Protein AF-A0A0C4K3R5-F1 (afdb_monomer_lite)

Organism: Lethenteron camtschaticum (NCBI:txid980415)

Secondary structure (DSSP, 8-state):
--------HHHHHHHHHHHTT------EEEEEEEEEEE-TT-B----TTSPP-BSEE-TTS-EE-EEEEEEEEEE--SS--SSS--TTEEEE----EESSEE---BTTB-SSEEEEE-S---SEEEEEEEEEE-S-SS------GGGEEEEEEEEEE--SEEEEEEEEEE-SS-EEEEEEEEEEPTT--TTTT--

InterPro domains:
  IPR011651 Notch ligand, N-terminal domain [PF07657] (27-182)

Structure (mmCIF, N/CA/C/O backbone):
data_AF-A0A0C4K3R5-F1
#
_entry.id   AF-A0A0C4K3R5-F1
#
loop_
_atom_site.group_PDB
_atom_site.id
_atom_site.type_symbol
_atom_site.label_atom_id
_atom_site.label_alt_id
_atom_site.label_comp_id
_atom_site.label_asym_id
_atom_site.label_entity_id
_atom_site.label_seq_id
_atom_site.pdbx_PDB_ins_code
_atom_site.Cartn_x
_atom_site.Cartn_y
_atom_site.Cartn_z
_atom_site.occupancy
_atom_site.B_iso_or_equiv
_atom_site.auth_seq_id
_atom_site.auth_comp_id
_atom_site.auth_asym_id
_atom_site.auth_atom_id
_atom_site.pdbx_PDB_model_num
ATOM 1 N N . THR A 1 1 ? -44.191 26.393 46.791 1.00 34.41 1 THR A N 1
ATOM 2 C CA . THR A 1 1 ? -43.655 25.018 46.735 1.00 34.41 1 THR A CA 1
ATOM 3 C C . THR A 1 1 ? -42.527 24.997 45.725 1.00 34.41 1 THR A C 1
ATOM 5 O O . THR A 1 1 ? -42.773 25.067 44.534 1.00 34.41 1 THR A O 1
ATOM 8 N N . GLY A 1 2 ? -41.279 25.029 46.183 1.00 40.53 2 GLY A N 1
ATOM 9 C CA . GLY A 1 2 ? -40.116 25.082 45.296 1.00 40.53 2 GLY A CA 1
ATOM 10 C C . GLY A 1 2 ? -38.862 24.818 46.107 1.00 40.53 2 GLY A C 1
ATOM 11 O O . GLY A 1 2 ? -38.199 25.752 46.539 1.00 40.53 2 GLY A O 1
ATOM 12 N N . SER A 1 3 ? -38.608 23.544 46.411 1.00 36.94 3 SER A N 1
ATOM 13 C CA . SER A 1 3 ? -37.358 23.133 47.044 1.00 36.94 3 SER A CA 1
ATOM 14 C C . SER A 1 3 ? -36.282 23.131 45.963 1.00 36.94 3 SER A C 1
ATOM 16 O O . SER A 1 3 ? -36.294 22.289 45.067 1.00 36.94 3 SER A O 1
ATOM 18 N N . CYS A 1 4 ? -35.403 24.130 46.010 1.00 44.81 4 CYS A N 1
ATOM 19 C CA . CYS A 1 4 ? -34.174 24.142 45.234 1.00 44.81 4 CYS A CA 1
ATOM 20 C C . CYS A 1 4 ? -33.253 23.106 45.889 1.00 44.81 4 CYS A C 1
ATOM 22 O O . CYS A 1 4 ? -32.708 23.353 46.965 1.00 44.81 4 CYS A O 1
ATOM 24 N N . ALA A 1 5 ? -33.185 21.904 45.319 1.00 53.88 5 ALA A N 1
ATOM 25 C CA . ALA A 1 5 ? -32.318 20.850 45.822 1.00 53.88 5 ALA A CA 1
ATOM 26 C C . ALA A 1 5 ? -30.859 21.320 45.715 1.00 53.88 5 ALA A C 1
ATOM 28 O O . ALA A 1 5 ? -30.321 21.460 44.617 1.00 53.88 5 ALA A O 1
ATOM 29 N N . SER A 1 6 ? -30.227 21.594 46.857 1.00 59.47 6 SER A N 1
ATOM 30 C CA . SER A 1 6 ? -28.809 21.938 46.929 1.00 59.47 6 SER A CA 1
ATOM 31 C C . SER A 1 6 ? -27.977 20.735 46.495 1.00 59.47 6 SER A C 1
ATOM 33 O O . SER A 1 6 ? -27.860 19.749 47.224 1.00 59.47 6 SER A O 1
ATOM 35 N N . ILE A 1 7 ? -27.405 20.803 45.296 1.00 59.88 7 ILE A N 1
ATOM 36 C CA . ILE A 1 7 ? -26.470 19.794 44.800 1.00 59.88 7 ILE A CA 1
ATOM 37 C C . ILE A 1 7 ? -25.167 19.960 45.589 1.00 59.88 7 ILE A C 1
ATOM 39 O O . ILE A 1 7 ? -24.513 20.999 45.522 1.00 59.88 7 ILE A O 1
ATOM 43 N N . SER A 1 8 ? -24.814 18.949 46.382 1.00 75.56 8 SER A N 1
ATOM 44 C CA . SER A 1 8 ? -23.604 18.955 47.207 1.00 75.56 8 SER A CA 1
ATOM 45 C C . SER A 1 8 ? -22.340 19.014 46.341 1.00 75.56 8 SER A C 1
ATOM 47 O O . SER A 1 8 ? -22.286 18.421 45.262 1.00 75.56 8 SER A O 1
ATOM 49 N N . ALA A 1 9 ? -21.284 19.663 46.840 1.00 71.94 9 ALA A N 1
ATOM 50 C CA . ALA A 1 9 ? -19.960 19.659 46.212 1.00 71.94 9 ALA A CA 1
ATOM 51 C C . ALA A 1 9 ? -19.416 18.230 46.002 1.00 71.94 9 ALA A C 1
ATOM 53 O O . ALA A 1 9 ? -18.732 17.971 45.016 1.00 71.94 9 ALA A O 1
ATOM 54 N N . LEU A 1 10 ? -19.789 17.283 46.876 1.00 71.12 10 LEU A N 1
ATOM 55 C CA . LEU A 1 10 ? -19.505 15.853 46.704 1.00 71.12 10 LEU A CA 1
ATOM 56 C C . LEU A 1 10 ? -20.222 15.263 45.487 1.00 71.12 10 LEU A C 1
ATOM 58 O O . LEU A 1 10 ? -19.632 14.461 44.775 1.00 71.12 10 LEU A O 1
ATOM 62 N N . SER A 1 11 ? -21.466 15.670 45.223 1.00 73.31 11 SER A N 1
ATOM 63 C CA . SER A 1 11 ? -22.240 15.220 44.060 1.00 73.31 11 SER A CA 1
ATOM 64 C C . SER A 1 11 ? -21.656 15.765 42.754 1.00 73.31 11 SER A C 1
ATOM 66 O O . SER A 1 11 ? -21.542 15.020 41.786 1.00 73.31 11 SER A O 1
ATOM 68 N N . LEU A 1 12 ? -21.220 17.030 42.744 1.00 72.94 12 LEU A N 1
ATOM 69 C CA . LEU A 1 12 ? -20.491 17.642 41.624 1.00 72.94 12 LEU A CA 1
ATOM 70 C C . LEU A 1 12 ? -19.132 16.969 41.382 1.00 72.94 12 LEU A C 1
ATOM 72 O O . LEU A 1 12 ? -18.791 16.684 40.237 1.00 72.94 12 LEU A O 1
ATOM 76 N N . ALA A 1 13 ? -18.386 16.656 42.445 1.00 74.38 13 ALA A N 1
ATOM 77 C CA . ALA A 1 13 ? -17.124 15.929 42.346 1.00 74.38 13 ALA A CA 1
ATOM 78 C C . ALA A 1 13 ? -17.329 14.501 41.818 1.00 74.38 13 ALA A C 1
ATOM 80 O O . ALA A 1 13 ? -16.597 14.074 40.932 1.00 74.38 13 ALA A O 1
ATOM 81 N N . LEU A 1 14 ? -18.350 13.779 42.297 1.00 70.81 14 LEU A N 1
ATOM 82 C CA . LEU A 1 14 ? -18.671 12.428 41.826 1.00 70.81 14 LEU A CA 1
ATOM 83 C C . LEU A 1 14 ? -19.095 12.422 40.349 1.00 70.81 14 LEU A C 1
ATOM 85 O O . LEU A 1 14 ? -18.672 11.549 39.600 1.00 70.81 14 LEU A O 1
ATOM 89 N N . LEU A 1 15 ? -19.886 13.413 39.922 1.00 67.38 15 LEU A N 1
ATOM 90 C CA . LEU A 1 15 ? -20.269 13.606 38.520 1.00 67.38 15 LEU A CA 1
ATOM 91 C C . LEU A 1 15 ? -19.055 13.925 37.638 1.00 67.38 15 LEU A C 1
ATOM 93 O O . LEU A 1 15 ? -18.929 13.346 36.564 1.00 67.38 15 LEU A O 1
ATOM 97 N N . ALA A 1 16 ? -18.134 14.776 38.100 1.00 66.62 16 ALA A N 1
ATOM 98 C CA . ALA A 1 16 ? -16.884 15.063 37.393 1.00 66.62 16 ALA A CA 1
ATOM 99 C C . ALA A 1 16 ? -15.966 13.827 37.309 1.00 66.62 16 ALA A C 1
ATOM 101 O O . ALA A 1 16 ? -15.393 13.554 36.259 1.00 66.62 16 ALA A O 1
ATOM 102 N N . LEU A 1 17 ? -15.876 13.032 38.382 1.00 62.25 17 LEU A N 1
ATOM 103 C CA . LEU A 1 17 ? -15.148 11.758 38.415 1.00 62.25 17 LEU A CA 1
ATOM 104 C C . LEU A 1 17 ? -15.784 10.681 37.524 1.00 62.25 17 LEU A C 1
ATOM 106 O O . LEU A 1 17 ? -15.052 9.874 36.960 1.00 62.25 17 LEU A O 1
ATOM 110 N N . CYS A 1 18 ? -17.110 10.651 37.373 1.00 60.81 18 CYS A N 1
ATOM 111 C CA . CYS A 1 18 ? -17.786 9.777 36.409 1.00 60.81 18 CYS A CA 1
ATOM 112 C C . CYS A 1 18 ? -17.601 10.262 34.965 1.00 60.81 18 CYS A C 1
ATOM 114 O O . CYS A 1 18 ? -17.351 9.442 34.092 1.00 60.81 18 CYS A O 1
ATOM 116 N N . ALA A 1 19 ? -17.627 11.574 34.715 1.00 60.34 19 ALA A N 1
ATOM 117 C CA . ALA A 1 19 ? -17.347 12.142 33.393 1.00 60.34 19 ALA A CA 1
ATOM 118 C C . ALA A 1 19 ? -15.898 11.890 32.925 1.00 60.34 19 ALA A C 1
ATOM 120 O O . ALA A 1 19 ? -15.627 11.879 31.730 1.00 60.34 19 ALA A O 1
ATOM 121 N N . LEU A 1 20 ? -14.972 11.645 33.859 1.00 58.81 20 LEU A N 1
ATOM 122 C CA . LEU A 1 20 ? -13.594 11.229 33.577 1.00 58.81 20 LEU A CA 1
ATOM 123 C C . LEU A 1 20 ? -13.445 9.718 33.299 1.00 58.81 20 LEU A C 1
ATOM 125 O O . LEU A 1 20 ? -12.361 9.295 32.902 1.00 58.81 20 LEU A O 1
ATOM 129 N N . LYS A 1 21 ? -14.483 8.896 33.526 1.00 56.28 21 LYS A N 1
ATOM 130 C CA . LYS A 1 21 ? -14.413 7.423 33.421 1.00 56.28 21 LYS A CA 1
ATOM 131 C C . LYS A 1 21 ? -14.819 6.850 32.064 1.00 56.28 21 LYS A C 1
ATOM 133 O O . LYS A 1 21 ? -14.494 5.697 31.807 1.00 56.28 21 LYS A O 1
ATOM 138 N N . ASP A 1 22 ? -15.434 7.630 31.181 1.00 52.19 22 ASP A N 1
ATOM 139 C CA . ASP A 1 22 ? -15.816 7.166 29.839 1.00 52.19 22 ASP A CA 1
ATOM 140 C C . ASP A 1 22 ? -14.688 7.362 28.813 1.00 52.19 22 ASP A C 1
ATOM 142 O O . ASP A 1 22 ? -14.888 7.898 27.723 1.00 52.19 22 ASP A O 1
ATOM 146 N N . GLN A 1 23 ? -13.473 6.911 29.138 1.00 57.34 23 GLN A N 1
ATOM 147 C CA . GLN A 1 23 ? -12.524 6.580 28.079 1.00 57.34 23 GLN A CA 1
ATOM 148 C C . GLN A 1 23 ? -12.820 5.153 27.636 1.00 57.34 23 GLN A C 1
ATOM 150 O O . GLN A 1 23 ? -12.344 4.192 28.236 1.00 57.34 23 GLN A O 1
ATOM 155 N N . VAL A 1 24 ? -13.638 5.017 26.588 1.00 62.97 24 VAL A N 1
ATOM 156 C CA . VAL A 1 24 ? -13.718 3.763 25.833 1.00 62.97 24 VAL A CA 1
ATOM 157 C C . VAL A 1 24 ? -12.336 3.542 25.236 1.00 62.97 24 VAL A C 1
ATOM 159 O O . VAL A 1 24 ? -11.973 4.153 24.231 1.00 62.97 24 VAL A O 1
ATOM 162 N N . SER A 1 25 ? -11.543 2.723 25.918 1.00 85.75 25 SER A N 1
ATOM 163 C CA . SER A 1 25 ? -10.235 2.336 25.429 1.00 85.75 25 SER A CA 1
ATOM 164 C C . SER A 1 25 ? -10.430 1.372 24.266 1.00 85.75 25 SER A C 1
ATOM 166 O O . SER A 1 25 ? -11.294 0.493 24.308 1.00 85.75 25 SER A O 1
ATOM 168 N N . ALA A 1 26 ? -9.646 1.550 23.216 1.00 91.94 26 ALA A N 1
ATOM 169 C CA . ALA A 1 26 ? -9.639 0.664 22.071 1.00 91.94 26 ALA A CA 1
ATOM 170 C C . ALA A 1 26 ? -8.221 0.585 21.527 1.00 91.94 26 ALA A C 1
ATOM 172 O O . ALA A 1 26 ? -7.549 1.613 21.415 1.00 91.94 26 ALA A O 1
ATOM 173 N N . SER A 1 27 ? -7.770 -0.624 21.215 1.00 96.88 27 SER A N 1
ATOM 174 C CA . SER A 1 27 ? -6.403 -0.846 20.761 1.00 96.88 27 SER A CA 1
ATOM 175 C C . SER A 1 27 ? -6.304 -2.090 19.899 1.00 96.88 27 SER A C 1
ATOM 177 O O . SER A 1 27 ? -6.948 -3.111 20.158 1.00 96.88 27 SER A O 1
ATOM 179 N N . GLY A 1 28 ? -5.484 -2.002 18.864 1.00 97.88 28 GLY A N 1
ATOM 180 C CA . GLY A 1 28 ? -5.213 -3.118 17.982 1.00 97.88 28 GLY A CA 1
ATOM 181 C C . GLY A 1 28 ? -4.143 -2.799 16.957 1.00 97.88 28 GLY A C 1
ATOM 182 O O . GLY A 1 28 ? -3.461 -1.773 16.999 1.00 97.88 28 GLY A O 1
ATOM 183 N N . VAL A 1 29 ? -4.010 -3.703 15.999 1.00 98.50 29 VAL A N 1
ATOM 184 C CA . VAL A 1 29 ? -3.004 -3.644 14.950 1.00 98.50 29 VAL A CA 1
ATOM 185 C C . VAL A 1 29 ? -3.621 -4.000 13.607 1.00 98.50 29 VAL A C 1
ATOM 187 O O . VAL A 1 29 ? -4.326 -4.999 13.459 1.00 98.50 29 VAL A O 1
ATOM 190 N N . PHE A 1 30 ? -3.337 -3.176 12.603 1.00 98.62 30 PHE A N 1
ATOM 191 C CA . PHE A 1 30 ? -3.534 -3.546 11.211 1.00 98.62 30 PHE A CA 1
ATOM 192 C C . PHE A 1 30 ? -2.283 -4.283 10.730 1.00 98.62 30 PHE A C 1
ATOM 194 O O . PHE A 1 30 ? -1.177 -3.740 10.789 1.00 98.62 30 PHE A O 1
ATOM 201 N N . GLU A 1 31 ? -2.450 -5.517 10.264 1.00 98.69 31 GLU A N 1
ATOM 202 C CA . GLU A 1 31 ? -1.366 -6.317 9.702 1.00 98.69 31 GLU A CA 1
ATOM 203 C C . GLU A 1 31 ? -1.509 -6.400 8.183 1.00 98.69 31 GLU A C 1
ATOM 205 O O . GLU A 1 31 ? -2.571 -6.751 7.672 1.00 98.69 31 GLU A O 1
ATOM 210 N N . LEU A 1 32 ? -0.427 -6.101 7.464 1.00 98.69 32 LEU A N 1
ATOM 211 C CA . LEU A 1 32 ? -0.315 -6.248 6.016 1.00 98.69 32 LEU A CA 1
ATOM 212 C C . LEU A 1 32 ? 0.806 -7.231 5.697 1.00 98.69 32 LEU A C 1
ATOM 214 O O . LEU A 1 32 ? 1.972 -6.964 5.976 1.00 98.69 32 LEU A O 1
ATOM 218 N N . GLN A 1 33 ? 0.460 -8.340 5.062 1.00 98.56 33 GLN A N 1
ATOM 219 C CA . GLN A 1 33 ? 1.409 -9.309 4.551 1.00 98.56 33 GLN A CA 1
ATOM 220 C C . GLN A 1 33 ? 1.597 -9.109 3.048 1.00 98.56 33 GLN A C 1
ATOM 222 O O . GLN A 1 33 ? 0.652 -9.218 2.265 1.00 98.56 33 GLN A O 1
ATOM 227 N N . LEU A 1 34 ? 2.827 -8.825 2.631 1.00 98.56 34 LEU A N 1
ATOM 228 C CA . LEU A 1 34 ? 3.193 -8.819 1.215 1.00 98.56 34 LEU A CA 1
ATOM 229 C C . LEU A 1 34 ? 3.600 -10.246 0.825 1.00 98.56 34 LEU A C 1
ATOM 231 O O . LEU A 1 34 ? 4.363 -10.873 1.554 1.00 98.56 34 LEU A O 1
ATOM 235 N N . HIS A 1 35 ? 3.104 -10.780 -0.291 1.00 98.31 35 HIS A N 1
ATOM 236 C CA . HIS A 1 35 ? 3.413 -12.157 -0.702 1.00 98.31 35 HIS A CA 1
ATOM 237 C C . HIS A 1 35 ? 4.373 -12.210 -1.886 1.00 98.31 35 HIS A C 1
ATOM 239 O O . HIS A 1 35 ? 5.417 -12.859 -1.829 1.00 98.31 35 HIS A O 1
ATOM 245 N N . GLU A 1 36 ? 4.013 -11.550 -2.980 1.00 98.44 36 GLU A N 1
ATOM 246 C CA . GLU A 1 36 ? 4.741 -11.647 -4.240 1.00 98.44 36 GLU A CA 1
ATOM 247 C C . GLU A 1 36 ? 4.554 -10.363 -5.032 1.00 98.44 36 GLU A C 1
ATOM 249 O O . GLU A 1 36 ? 3.441 -9.841 -5.122 1.00 98.44 36 GLU A O 1
ATOM 254 N N . PHE A 1 37 ? 5.644 -9.879 -5.614 1.00 98.56 37 PHE A N 1
ATOM 255 C CA . PHE A 1 37 ? 5.633 -8.777 -6.558 1.00 98.56 37 PHE A CA 1
ATOM 256 C C . PHE A 1 37 ? 6.246 -9.240 -7.870 1.00 98.56 37 PHE A C 1
ATOM 258 O O . PHE A 1 37 ? 7.305 -9.865 -7.882 1.00 98.56 37 PHE A O 1
ATOM 265 N N . SER A 1 38 ? 5.585 -8.934 -8.980 1.00 98.25 38 SER A N 1
ATOM 266 C CA . SER A 1 38 ? 6.075 -9.237 -10.316 1.00 98.25 38 SER A CA 1
ATOM 267 C C . SER A 1 38 ? 6.232 -7.960 -11.126 1.00 98.25 38 SER A C 1
ATOM 269 O O . SER A 1 38 ? 5.285 -7.195 -11.280 1.00 98.25 38 SER A O 1
ATOM 271 N N . ASN A 1 39 ? 7.430 -7.761 -11.669 1.00 96.69 39 ASN A N 1
ATOM 272 C CA . ASN A 1 39 ? 7.764 -6.771 -12.688 1.00 96.69 39 ASN A CA 1
ATOM 273 C C . ASN A 1 39 ? 8.747 -7.421 -13.671 1.00 96.69 39 ASN A C 1
ATOM 275 O O . ASN A 1 39 ? 9.953 -7.186 -13.624 1.00 96.69 39 ASN A O 1
ATOM 279 N N . ALA A 1 40 ? 8.243 -8.315 -14.524 1.00 92.81 40 ALA A N 1
ATOM 280 C CA . ALA A 1 40 ? 9.084 -9.100 -15.433 1.00 92.81 40 ALA A CA 1
ATOM 281 C C . ALA A 1 40 ? 9.866 -8.233 -16.440 1.00 92.81 40 ALA A C 1
ATOM 283 O O . ALA A 1 40 ? 10.906 -8.658 -16.934 1.00 92.81 40 ALA A O 1
ATOM 284 N N . GLY A 1 41 ? 9.363 -7.032 -16.746 1.00 91.31 41 GLY A N 1
ATOM 285 C CA . GLY A 1 41 ? 10.002 -6.095 -17.669 1.00 91.31 41 GLY A CA 1
ATOM 286 C C . GLY A 1 41 ? 11.087 -5.217 -17.045 1.00 91.31 41 GLY A C 1
ATOM 287 O O . GLY A 1 41 ? 11.848 -4.610 -17.790 1.00 91.31 41 GLY A O 1
ATOM 288 N N . GLY A 1 42 ? 11.169 -5.134 -15.711 1.00 93.62 42 GLY A N 1
ATOM 289 C CA . GLY A 1 42 ? 12.067 -4.189 -15.042 1.00 93.62 42 GLY A CA 1
ATOM 290 C C . GLY A 1 42 ? 11.748 -2.737 -15.413 1.00 93.62 42 GLY A C 1
ATOM 291 O O . GLY A 1 42 ? 12.646 -1.955 -15.735 1.00 93.62 42 GLY A O 1
ATOM 292 N N . GLU A 1 43 ? 10.459 -2.393 -15.427 1.00 92.56 43 GLU A N 1
ATOM 293 C CA . GLU A 1 43 ? 9.970 -1.118 -15.954 1.00 92.56 43 GLU A CA 1
ATOM 294 C C . GLU A 1 43 ? 9.290 -0.232 -14.918 1.00 92.56 43 GLU A C 1
ATOM 296 O O . GLU A 1 43 ? 8.637 -0.721 -13.995 1.00 92.56 43 GLU A O 1
ATOM 301 N N . GLU A 1 44 ? 9.412 1.074 -15.148 1.00 92.44 44 GLU A N 1
ATOM 302 C CA . GLU A 1 44 ? 8.713 2.143 -14.435 1.00 92.44 44 GLU A CA 1
ATOM 303 C C . GLU A 1 44 ? 7.214 2.164 -14.776 1.00 92.44 44 GLU A C 1
ATOM 305 O O . GLU A 1 44 ? 6.783 1.734 -15.858 1.00 92.44 44 GLU A O 1
ATOM 310 N N . GLU A 1 45 ? 6.406 2.724 -13.874 1.00 91.81 45 GLU A N 1
ATOM 311 C CA . GLU A 1 45 ? 4.975 2.907 -14.082 1.00 91.81 45 GLU A CA 1
ATOM 312 C C . GLU A 1 45 ? 4.723 3.762 -15.328 1.00 91.81 45 GLU A C 1
ATOM 314 O O . GLU A 1 45 ? 5.274 4.849 -15.507 1.00 91.81 45 GLU A O 1
ATOM 319 N N . ALA A 1 46 ? 3.850 3.277 -16.212 1.00 87.75 46 ALA A N 1
ATOM 320 C CA . ALA A 1 46 ? 3.409 4.065 -17.348 1.00 87.75 46 ALA A CA 1
ATOM 321 C C . ALA A 1 46 ? 1.984 3.691 -17.787 1.00 87.75 46 ALA A C 1
ATOM 323 O O . ALA A 1 46 ? 1.567 2.531 -17.638 1.00 87.75 46 ALA A O 1
ATOM 324 N N . PRO A 1 47 ? 1.247 4.637 -18.401 1.00 86.69 47 PRO A N 1
ATOM 325 C CA . PRO A 1 47 ? -0.043 4.357 -19.016 1.00 86.69 47 PRO A CA 1
ATOM 326 C C . PRO A 1 47 ? 0.048 3.244 -20.064 1.00 86.69 47 PRO A C 1
ATOM 328 O O . PRO A 1 47 ? 1.070 3.068 -20.733 1.00 86.69 47 PRO A O 1
ATOM 331 N N . ARG A 1 48 ? -1.054 2.511 -20.262 1.00 84.12 48 ARG A N 1
ATOM 332 C CA . ARG A 1 48 ? -1.142 1.518 -21.343 1.00 84.12 48 ARG A CA 1
ATOM 333 C C . ARG A 1 48 ? -0.825 2.175 -22.691 1.00 84.12 48 ARG A C 1
ATOM 335 O O . ARG A 1 48 ? -1.428 3.182 -23.043 1.00 84.12 48 ARG A O 1
ATOM 342 N N . GLY A 1 49 ? 0.112 1.583 -23.432 1.00 84.00 49 GLY A N 1
ATOM 343 C CA . GLY A 1 49 ? 0.567 2.078 -24.736 1.00 84.00 49 GLY A CA 1
ATOM 344 C C . GLY A 1 49 ? 1.730 3.078 -24.687 1.00 84.00 49 GLY A C 1
ATOM 345 O O . GLY A 1 49 ? 2.266 3.416 -25.738 1.00 84.00 49 GLY A O 1
ATOM 346 N N . ALA A 1 50 ? 2.158 3.526 -23.503 1.00 87.56 50 ALA A N 1
ATOM 3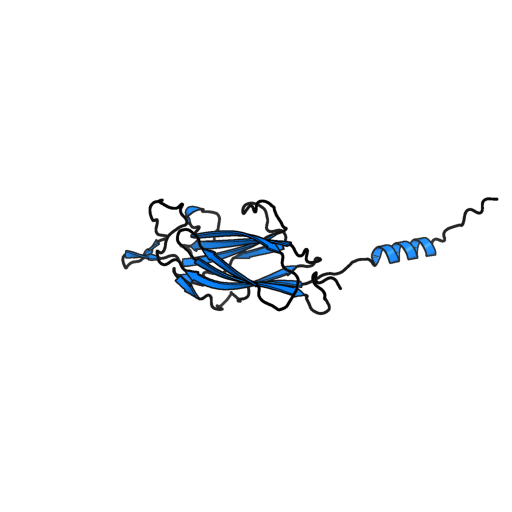47 C CA . ALA A 1 50 ? 3.351 4.355 -23.362 1.00 87.56 50 ALA A CA 1
ATOM 348 C C . ALA A 1 50 ? 4.641 3.542 -23.617 1.00 87.56 50 ALA A C 1
ATOM 350 O O . ALA A 1 50 ? 4.673 2.332 -23.349 1.00 87.56 50 ALA A O 1
ATOM 351 N N . PRO A 1 51 ? 5.723 4.187 -24.100 1.00 87.62 51 PRO A N 1
ATOM 352 C CA . PRO A 1 51 ? 6.999 3.515 -24.310 1.00 87.62 51 PRO A CA 1
ATOM 353 C C . PRO A 1 51 ? 7.514 2.897 -23.007 1.00 87.62 51 PRO A C 1
ATOM 355 O O . PRO A 1 51 ? 7.340 3.450 -21.919 1.00 87.62 51 PRO A O 1
ATOM 358 N N . ARG A 1 52 ? 8.145 1.729 -23.131 1.00 86.56 52 ARG A N 1
ATOM 359 C CA . ARG A 1 52 ? 8.758 1.009 -22.011 1.00 86.56 52 ARG A CA 1
ATOM 360 C C . ARG A 1 52 ? 9.975 1.802 -21.537 1.00 86.56 52 ARG A C 1
ATOM 362 O O . ARG A 1 52 ? 10.845 2.130 -22.346 1.00 86.56 52 ARG A O 1
ATOM 369 N N . ARG A 1 53 ? 10.017 2.131 -20.247 1.00 89.50 53 ARG A N 1
ATOM 370 C CA . ARG A 1 53 ? 11.157 2.784 -19.599 1.00 89.50 53 ARG A CA 1
ATOM 371 C C . ARG A 1 53 ? 11.692 1.864 -18.528 1.00 89.50 53 ARG A C 1
ATOM 373 O O . ARG A 1 53 ? 10.941 1.432 -17.661 1.00 89.50 53 ARG A O 1
ATOM 380 N N . CYS A 1 54 ? 12.968 1.541 -18.650 1.00 90.94 54 CYS A N 1
ATOM 381 C CA . CYS A 1 54 ? 13.651 0.700 -17.690 1.00 90.94 54 CYS A CA 1
ATOM 382 C C . CYS A 1 54 ? 14.143 1.538 -16.521 1.00 90.94 54 CYS A C 1
ATOM 384 O O . CYS A 1 54 ? 14.691 2.612 -16.756 1.00 90.94 54 CYS A O 1
ATOM 386 N N . CYS A 1 55 ? 14.002 0.990 -15.317 1.00 91.25 55 CYS A N 1
ATOM 387 C CA . CYS A 1 55 ? 14.534 1.554 -14.078 1.00 91.25 55 CYS A CA 1
ATOM 388 C C . CYS A 1 55 ? 16.035 1.862 -14.192 1.00 91.25 55 CYS A C 1
ATOM 390 O O . CYS A 1 55 ? 16.481 3.006 -14.123 1.00 91.25 55 CYS A O 1
ATOM 392 N N . GLU A 1 56 ? 16.814 0.813 -14.444 1.00 88.81 56 GLU A N 1
ATOM 393 C CA . GLU A 1 56 ? 18.251 0.868 -14.658 1.00 88.81 56 GLU A CA 1
ATOM 394 C C . GLU A 1 56 ? 18.626 -0.212 -15.682 1.00 88.81 56 GLU A C 1
ATOM 396 O O . GLU A 1 56 ? 17.997 -1.274 -15.737 1.00 88.81 56 GLU A O 1
ATOM 401 N N . ARG A 1 57 ? 19.623 0.059 -16.533 1.00 84.88 57 ARG A N 1
ATOM 402 C CA . ARG A 1 57 ? 20.214 -0.972 -17.397 1.00 84.88 57 ARG A CA 1
ATOM 403 C C . ARG A 1 57 ? 21.368 -1.624 -16.649 1.00 84.88 57 ARG A C 1
ATOM 405 O O . ARG A 1 57 ? 22.367 -0.963 -16.375 1.00 84.88 57 ARG A O 1
ATOM 412 N N . ALA A 1 58 ? 21.230 -2.908 -16.347 1.00 76.56 58 ALA A N 1
ATOM 413 C CA . ALA A 1 58 ? 22.305 -3.709 -15.785 1.00 76.56 58 ALA A CA 1
ATOM 414 C C . ALA A 1 58 ? 23.423 -3.929 -16.820 1.00 76.56 58 ALA A C 1
ATOM 416 O O . ALA A 1 58 ? 23.233 -3.759 -18.024 1.00 76.56 58 ALA A O 1
ATOM 417 N N . ALA A 1 59 ? 24.590 -4.386 -16.357 1.00 72.62 59 ALA A N 1
ATOM 418 C CA . ALA A 1 59 ? 25.742 -4.695 -17.214 1.00 72.62 59 ALA A CA 1
ATOM 419 C C . ALA A 1 59 ? 25.461 -5.777 -18.281 1.00 72.62 59 ALA A C 1
ATOM 421 O O . ALA A 1 59 ? 26.224 -5.922 -19.231 1.00 72.62 59 ALA A O 1
ATOM 422 N N . SER A 1 60 ? 24.376 -6.540 -18.120 1.00 73.12 60 SER A N 1
ATOM 423 C CA . SER A 1 60 ? 23.886 -7.560 -19.052 1.00 73.12 60 SER A CA 1
ATOM 424 C C . SER A 1 60 ? 22.888 -7.028 -20.094 1.00 73.12 60 SER A C 1
ATOM 426 O O . SER A 1 60 ? 22.224 -7.833 -20.743 1.00 73.12 60 SER A O 1
ATOM 428 N N . ASP A 1 61 ? 22.723 -5.704 -20.214 1.00 75.38 61 ASP A N 1
ATOM 429 C CA . ASP A 1 61 ? 21.667 -5.021 -20.987 1.00 75.38 61 ASP A CA 1
ATOM 430 C C . ASP A 1 61 ? 20.224 -5.352 -20.545 1.00 75.38 61 ASP A C 1
ATOM 432 O O . ASP A 1 61 ? 19.253 -4.898 -21.158 1.00 75.38 61 ASP A O 1
ATOM 436 N N . ALA A 1 62 ? 20.059 -6.095 -19.446 1.00 84.62 62 ALA A N 1
ATOM 437 C CA . ALA A 1 62 ? 18.766 -6.374 -18.837 1.00 84.62 62 ALA A CA 1
ATOM 438 C C . ALA A 1 62 ? 18.295 -5.199 -17.968 1.00 84.62 62 ALA A C 1
ATOM 440 O O . ALA A 1 62 ? 19.099 -4.503 -17.346 1.00 84.62 62 ALA A O 1
ATOM 441 N N . CYS A 1 63 ? 16.982 -4.991 -17.906 1.00 91.06 63 CYS A N 1
ATOM 442 C CA . CYS A 1 63 ? 16.391 -3.954 -17.068 1.00 91.06 63 CYS A CA 1
ATOM 443 C C . CYS A 1 63 ? 16.223 -4.455 -15.633 1.00 91.06 63 CYS A C 1
ATOM 445 O O . CYS A 1 63 ? 15.708 -5.553 -15.412 1.00 91.06 63 CYS A O 1
ATOM 447 N N . GLU A 1 64 ? 16.667 -3.656 -14.666 1.00 92.56 64 GLU A N 1
ATOM 448 C CA . GLU A 1 64 ? 16.683 -4.028 -13.255 1.00 92.56 64 GLU A CA 1
ATOM 449 C C . GLU A 1 64 ? 16.054 -2.945 -12.370 1.00 92.56 64 GLU A C 1
ATOM 451 O O . GLU A 1 64 ? 16.463 -1.787 -12.399 1.00 92.56 64 GLU A O 1
ATOM 456 N N . CYS A 1 65 ? 15.078 -3.336 -11.547 1.00 94.56 65 CYS A N 1
ATOM 457 C CA . CYS A 1 65 ? 14.426 -2.485 -10.557 1.00 94.56 65 CYS A CA 1
ATOM 458 C C . CYS A 1 65 ? 14.639 -3.043 -9.146 1.00 94.56 65 CYS A C 1
ATOM 460 O O . CYS A 1 65 ? 13.930 -3.953 -8.705 1.00 94.56 65 CYS A O 1
ATOM 462 N N . ARG A 1 66 ? 15.557 -2.437 -8.388 1.00 94.94 66 ARG A N 1
ATOM 463 C CA . ARG A 1 66 ? 15.657 -2.634 -6.932 1.00 94.94 66 ARG A CA 1
ATOM 464 C C . ARG A 1 66 ? 14.429 -2.054 -6.244 1.00 94.94 66 ARG A C 1
ATOM 466 O O . ARG A 1 66 ? 14.287 -0.834 -6.212 1.00 94.94 66 ARG A O 1
ATOM 473 N N . THR A 1 67 ? 13.560 -2.920 -5.738 1.00 96.12 67 THR A N 1
ATOM 474 C CA . THR A 1 67 ? 12.191 -2.583 -5.343 1.00 96.12 67 THR A CA 1
ATOM 475 C C . THR A 1 67 ? 12.034 -2.512 -3.827 1.00 96.12 67 THR A C 1
ATOM 477 O O . THR A 1 67 ? 12.411 -3.439 -3.109 1.00 96.12 67 THR A O 1
ATOM 480 N N . PHE A 1 68 ? 11.428 -1.432 -3.345 1.00 96.69 68 PHE A N 1
ATOM 481 C CA . PHE A 1 68 ? 10.953 -1.267 -1.971 1.00 96.69 68 PHE A CA 1
ATOM 482 C C . PHE A 1 68 ? 9.500 -0.780 -1.981 1.00 96.69 68 PHE A C 1
ATOM 484 O O . PHE A 1 68 ? 8.995 -0.349 -3.019 1.00 96.69 68 PHE A O 1
ATOM 491 N N . PHE A 1 69 ? 8.822 -0.848 -0.838 1.00 97.69 69 PHE A N 1
ATOM 492 C CA . PHE A 1 69 ? 7.417 -0.474 -0.731 1.00 97.69 69 PHE A CA 1
ATOM 493 C C . PHE A 1 69 ? 7.212 0.679 0.237 1.00 97.69 69 PHE A C 1
ATOM 495 O O . PHE A 1 69 ? 7.835 0.735 1.297 1.00 97.69 69 PHE A O 1
ATOM 502 N N . ARG A 1 70 ? 6.273 1.559 -0.106 1.00 97.56 70 ARG A N 1
ATOM 503 C CA . ARG A 1 70 ? 5.651 2.491 0.832 1.00 97.56 70 ARG A CA 1
ATOM 504 C C . ARG A 1 70 ? 4.210 2.057 1.059 1.00 97.56 70 ARG A C 1
ATOM 506 O O . ARG A 1 70 ? 3.452 1.863 0.111 1.00 97.56 70 ARG A O 1
ATOM 513 N N . VAL A 1 71 ? 3.840 1.912 2.323 1.00 98.06 71 VAL A N 1
ATOM 514 C CA . VAL A 1 71 ? 2.502 1.525 2.767 1.00 98.06 71 VAL A CA 1
ATOM 515 C C . VAL A 1 71 ? 1.905 2.689 3.533 1.00 98.06 71 VAL A C 1
ATOM 517 O O . VAL A 1 71 ? 2.530 3.211 4.450 1.00 98.06 71 VAL A O 1
ATOM 520 N N . CYS A 1 72 ? 0.691 3.081 3.172 1.00 98.38 72 CYS A N 1
ATOM 521 C CA . CYS A 1 72 ? -0.029 4.179 3.799 1.00 98.38 72 CYS A CA 1
ATOM 522 C C . CYS A 1 72 ? -1.458 3.741 4.118 1.00 98.38 72 CYS A C 1
ATOM 524 O O . CYS A 1 72 ? -2.224 3.375 3.220 1.00 98.38 72 CYS A O 1
ATOM 526 N N . LEU A 1 73 ? -1.815 3.799 5.400 1.00 98.50 73 LEU A N 1
ATOM 527 C CA . LEU A 1 73 ? -3.144 3.479 5.901 1.00 98.50 73 LEU A CA 1
ATOM 528 C C . LEU A 1 73 ? -3.832 4.761 6.377 1.00 98.50 73 LEU A C 1
ATOM 530 O O . LEU A 1 73 ? -3.258 5.574 7.109 1.00 98.50 73 LEU A O 1
ATOM 534 N N . LYS A 1 74 ? -5.077 4.973 5.952 1.00 97.56 74 LYS A N 1
ATOM 535 C CA . LYS A 1 74 ? -5.855 6.152 6.344 1.00 97.56 74 LYS A CA 1
ATOM 536 C C . LYS A 1 74 ? -7.341 5.845 6.478 1.00 97.56 74 LYS A C 1
ATOM 538 O O . LYS A 1 74 ? -7.809 4.761 6.126 1.00 97.56 74 LYS A O 1
ATOM 543 N N . HIS A 1 75 ? -8.077 6.828 6.984 1.00 96.69 75 HIS A N 1
ATOM 544 C CA . HIS A 1 75 ? -9.532 6.785 7.050 1.00 96.69 75 HIS A CA 1
ATOM 545 C C . HIS A 1 75 ? -10.156 6.562 5.669 1.00 96.69 75 HIS A C 1
ATOM 547 O O . HIS A 1 75 ? -9.539 6.804 4.627 1.00 96.69 75 HIS A O 1
ATOM 553 N N . TYR A 1 76 ? -11.391 6.069 5.656 1.00 96.94 76 TYR A N 1
ATOM 554 C CA . TYR A 1 76 ? -12.132 5.874 4.418 1.00 96.94 76 TYR A CA 1
ATOM 555 C C . TYR A 1 76 ? -12.280 7.192 3.650 1.00 96.94 76 TYR A C 1
ATOM 557 O O . TYR A 1 76 ? -12.695 8.209 4.206 1.00 96.94 76 TYR A O 1
ATOM 565 N N . GLN A 1 77 ? -11.985 7.150 2.354 1.00 93.88 77 GLN A N 1
ATOM 566 C CA . GLN A 1 77 ? -12.203 8.253 1.429 1.00 93.88 77 GLN A CA 1
ATOM 567 C C . GLN A 1 77 ? -12.918 7.724 0.192 1.00 93.88 77 GLN A C 1
ATOM 569 O O . GLN A 1 77 ? -12.532 6.695 -0.357 1.00 93.88 77 GLN A O 1
ATOM 574 N N . ALA A 1 78 ? -13.942 8.444 -0.275 1.00 91.06 78 ALA A N 1
ATOM 575 C CA . ALA A 1 78 ? -14.657 8.069 -1.497 1.00 91.06 78 ALA A CA 1
ATOM 576 C C . ALA A 1 78 ? -13.733 8.078 -2.731 1.00 91.06 78 ALA A C 1
ATOM 578 O O . ALA A 1 78 ? -13.881 7.250 -3.623 1.00 91.06 78 ALA A O 1
ATOM 579 N N . SER A 1 79 ? -12.761 8.994 -2.749 1.00 92.94 79 SER A N 1
ATOM 580 C CA . SER A 1 79 ? -11.657 9.026 -3.707 1.00 92.94 79 SER A CA 1
ATOM 581 C C . SER A 1 79 ? -10.347 9.039 -2.929 1.00 92.94 79 SER A C 1
ATOM 583 O O . SER A 1 79 ? -10.046 10.016 -2.243 1.00 92.94 79 SER A O 1
ATOM 585 N N . VAL A 1 80 ? -9.581 7.954 -3.015 1.00 93.19 80 VAL A N 1
ATOM 586 C CA . VAL A 1 80 ? -8.348 7.776 -2.240 1.00 93.19 80 VAL A CA 1
ATOM 587 C C . VAL A 1 80 ? -7.225 8.611 -2.856 1.00 93.19 80 VAL A C 1
ATOM 589 O O . VAL A 1 80 ? -6.789 8.336 -3.971 1.00 93.19 80 VAL A O 1
ATOM 592 N N . SER A 1 81 ? -6.746 9.626 -2.129 1.00 92.44 81 SER A N 1
ATOM 593 C CA . SER A 1 81 ? -5.628 10.468 -2.578 1.00 92.44 81 SER A CA 1
ATOM 594 C C . SER A 1 81 ? -4.299 10.029 -1.944 1.00 92.44 81 SER A C 1
ATOM 596 O O . SER A 1 81 ? -4.236 9.908 -0.715 1.00 92.44 81 SER A O 1
ATOM 598 N N . PRO A 1 82 ? -3.218 9.824 -2.726 1.00 90.44 82 PRO A N 1
ATOM 599 C CA . PRO A 1 82 ? -1.890 9.494 -2.199 1.00 90.44 82 PRO A CA 1
ATOM 600 C C . PRO A 1 82 ? -1.160 10.682 -1.559 1.00 90.44 82 PRO A C 1
ATOM 602 O O . PRO A 1 82 ? -0.264 10.467 -0.750 1.00 90.44 82 PRO A O 1
ATOM 605 N N . GLU A 1 83 ? -1.558 11.916 -1.877 1.00 89.00 83 GLU A N 1
ATOM 606 C CA . GLU A 1 83 ? -0.896 13.144 -1.405 1.00 89.00 83 GLU A CA 1
ATOM 607 C C . GLU A 1 83 ? -1.254 13.493 0.043 1.00 89.00 83 GLU A C 1
ATOM 609 O O . GLU A 1 83 ? -0.512 14.181 0.738 1.00 89.00 83 GLU A O 1
ATOM 614 N N . GLN A 1 84 ? -2.412 13.027 0.510 1.00 91.44 84 GLN A N 1
ATOM 615 C CA . GLN A 1 84 ? -2.885 13.330 1.855 1.00 91.44 84 GLN A CA 1
ATOM 616 C C . GLN A 1 84 ? -2.201 12.447 2.911 1.00 91.44 84 GLN A C 1
ATOM 618 O O . GLN A 1 84 ? -1.968 11.263 2.637 1.00 91.44 84 GLN A O 1
ATOM 623 N N . PRO A 1 85 ? -1.972 12.963 4.135 1.00 95.19 85 PRO A N 1
ATOM 624 C CA . PRO A 1 85 ? -1.321 12.218 5.211 1.00 95.19 85 PRO A CA 1
ATOM 625 C C . PRO A 1 85 ? -1.984 10.873 5.535 1.00 95.19 85 PRO A C 1
ATOM 627 O O . PRO A 1 85 ? -3.201 10.695 5.414 1.00 95.19 85 PRO A O 1
ATOM 630 N N . CYS A 1 86 ? -1.175 9.922 5.995 1.00 97.69 86 CYS A N 1
ATOM 631 C CA . CYS A 1 86 ? -1.612 8.580 6.363 1.00 97.69 86 CYS A CA 1
ATOM 632 C C . CYS A 1 86 ? -2.140 8.574 7.799 1.00 97.69 86 CYS A C 1
ATOM 634 O O . CYS A 1 86 ? -1.397 8.358 8.752 1.00 97.69 86 CYS A O 1
ATOM 636 N N . THR A 1 87 ? -3.433 8.867 7.967 1.00 97.12 87 THR A N 1
ATOM 637 C CA . THR A 1 87 ? -4.021 9.135 9.292 1.00 97.12 87 THR A CA 1
ATOM 638 C C . THR A 1 87 ? -3.979 7.955 10.261 1.00 97.12 87 THR A C 1
ATOM 640 O O . THR A 1 87 ? -4.123 8.176 11.458 1.00 97.12 87 THR A O 1
ATOM 643 N N . TYR A 1 88 ? -3.821 6.721 9.773 1.00 97.38 88 TYR A N 1
ATOM 644 C CA . TYR A 1 88 ? -3.703 5.515 10.607 1.00 97.38 88 TYR A CA 1
ATOM 645 C C . TYR A 1 88 ? -2.271 4.962 10.652 1.00 97.38 88 TYR A C 1
ATOM 647 O O . TYR A 1 88 ? -2.033 3.958 11.312 1.00 97.38 88 TYR A O 1
ATOM 655 N N . GLY A 1 89 ? -1.323 5.613 9.974 1.00 97.44 89 GLY A N 1
ATOM 656 C CA . GLY A 1 89 ? 0.086 5.234 9.949 1.00 97.44 89 GLY A CA 1
ATOM 657 C C . GLY A 1 89 ? 0.619 4.966 8.545 1.00 97.44 89 GLY A C 1
ATOM 658 O O . GLY A 1 89 ? -0.121 4.666 7.605 1.00 97.44 89 GLY A O 1
ATOM 659 N N . GLU A 1 90 ? 1.936 5.072 8.412 1.00 97.25 90 GLU A N 1
ATOM 660 C CA . GLU A 1 90 ? 2.674 4.708 7.207 1.00 97.25 90 GLU A CA 1
ATOM 661 C C . GLU A 1 90 ? 3.985 4.013 7.556 1.00 97.25 90 GLU A C 1
ATOM 663 O O . GLU A 1 90 ? 4.510 4.160 8.661 1.00 97.25 90 GLU A O 1
ATOM 668 N N . LEU A 1 91 ? 4.506 3.247 6.604 1.00 96.06 91 LEU A N 1
ATOM 669 C CA . LEU A 1 91 ? 5.787 2.568 6.721 1.00 96.06 91 LEU A CA 1
ATOM 670 C C . LEU A 1 91 ? 6.446 2.452 5.347 1.00 96.06 91 LEU A C 1
ATOM 672 O O . LEU A 1 91 ? 5.782 2.167 4.351 1.00 96.06 91 LEU A O 1
ATOM 676 N N . THR A 1 92 ? 7.766 2.610 5.318 1.00 95.56 92 THR A N 1
ATOM 677 C CA . THR A 1 92 ? 8.598 2.350 4.140 1.00 95.56 92 THR A CA 1
ATOM 678 C C . THR A 1 92 ? 9.502 1.158 4.429 1.00 95.56 92 THR A C 1
ATOM 680 O O . THR A 1 92 ? 10.207 1.143 5.438 1.00 95.56 92 THR A O 1
ATOM 683 N N . THR A 1 93 ? 9.467 0.145 3.568 1.00 96.00 93 THR A N 1
ATOM 684 C CA . THR A 1 93 ? 10.298 -1.058 3.703 1.00 96.00 93 THR A CA 1
ATOM 685 C C . THR A 1 93 ? 11.727 -0.779 3.227 1.00 96.00 93 THR A C 1
ATOM 687 O O . THR A 1 93 ? 11.932 0.131 2.420 1.00 96.00 93 THR A O 1
ATOM 690 N N . PRO A 1 94 ? 12.727 -1.585 3.627 1.00 94.94 94 PRO A N 1
ATOM 691 C CA . PRO A 1 94 ? 13.972 -1.665 2.870 1.00 94.94 94 PRO A CA 1
ATOM 692 C C . PRO A 1 94 ? 13.716 -2.230 1.461 1.00 94.94 94 PRO A C 1
ATOM 694 O O . PRO A 1 94 ? 12.597 -2.632 1.123 1.00 94.94 94 PRO A O 1
ATOM 697 N N . VAL A 1 95 ? 14.760 -2.283 0.632 1.00 94.88 95 VAL A N 1
ATOM 698 C CA . VAL A 1 95 ? 14.704 -2.999 -0.652 1.00 94.88 95 VAL A CA 1
ATOM 699 C C . VAL A 1 95 ? 14.456 -4.481 -0.376 1.00 94.88 95 VAL A C 1
ATOM 701 O O . VAL A 1 95 ? 15.257 -5.121 0.302 1.00 94.88 95 VAL A O 1
ATOM 704 N N . LEU A 1 96 ? 13.346 -5.010 -0.890 1.00 95.50 96 LEU A N 1
ATOM 705 C CA . LEU A 1 96 ? 12.908 -6.389 -0.643 1.00 95.50 96 LEU A CA 1
ATOM 706 C C . L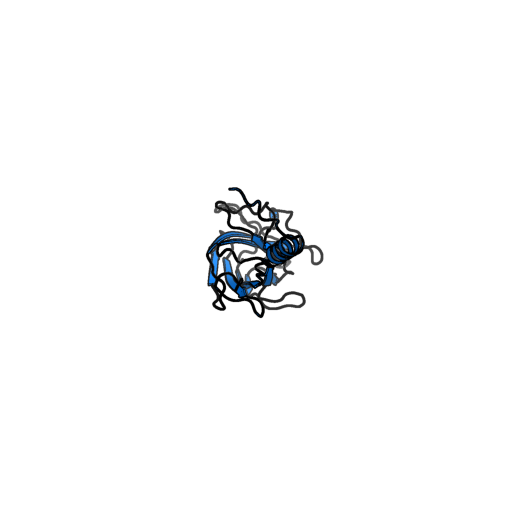EU A 1 96 ? 13.297 -7.347 -1.770 1.00 95.50 96 LEU A C 1
ATOM 708 O O . LEU A 1 96 ? 13.330 -8.555 -1.561 1.00 95.50 96 LEU A O 1
ATOM 712 N N . GLY A 1 97 ? 13.601 -6.827 -2.959 1.00 94.56 97 GLY A N 1
ATOM 713 C CA . GLY A 1 97 ? 13.997 -7.658 -4.086 1.00 94.56 97 GLY A CA 1
ATOM 714 C C . GLY A 1 97 ? 14.241 -6.873 -5.365 1.00 94.56 97 GLY A C 1
ATOM 715 O O . GLY A 1 97 ? 14.222 -5.640 -5.381 1.00 94.56 97 GLY A O 1
ATOM 716 N N . SER A 1 98 ? 14.493 -7.613 -6.441 1.00 94.56 98 SER A N 1
ATOM 717 C CA . SER A 1 98 ? 14.767 -7.079 -7.773 1.00 94.56 98 SER A CA 1
ATOM 718 C C . SER A 1 98 ? 13.748 -7.628 -8.769 1.00 94.56 98 SER A C 1
ATOM 720 O O . SER A 1 98 ? 13.501 -8.834 -8.791 1.00 94.56 98 SER A O 1
ATOM 722 N N . ASN A 1 99 ? 13.146 -6.755 -9.579 1.00 95.56 99 ASN A N 1
ATOM 723 C CA . ASN A 1 99 ? 12.130 -7.093 -10.582 1.00 95.56 99 ASN A CA 1
ATOM 724 C C . ASN A 1 99 ? 10.956 -7.919 -10.027 1.00 95.56 99 ASN A C 1
ATOM 726 O O . ASN A 1 99 ? 10.005 -7.357 -9.491 1.00 95.56 99 ASN A O 1
ATOM 730 N N . SER A 1 100 ? 11.005 -9.246 -10.185 1.00 97.56 100 SER A N 1
ATOM 731 C CA . SER A 1 100 ? 9.969 -10.178 -9.734 1.00 97.56 100 SER A CA 1
ATOM 732 C C . SER A 1 100 ? 10.512 -11.074 -8.631 1.00 97.56 100 SER A C 1
ATOM 734 O O . SER A 1 100 ? 11.505 -11.770 -8.836 1.00 97.56 100 SER A O 1
ATOM 736 N N . PHE A 1 101 ? 9.858 -11.072 -7.475 1.00 97.81 101 PHE A N 1
ATOM 737 C CA . PHE A 1 101 ? 10.319 -11.784 -6.292 1.00 97.81 101 PHE A CA 1
ATOM 738 C C . PHE A 1 101 ? 9.165 -12.124 -5.347 1.00 97.81 101 PHE A C 1
ATOM 740 O O . PHE A 1 101 ? 8.135 -11.446 -5.293 1.00 97.81 101 PHE A O 1
ATOM 747 N N . ARG A 1 102 ? 9.371 -13.180 -4.559 1.00 98.06 102 ARG A N 1
ATOM 748 C CA . ARG A 1 102 ? 8.560 -13.461 -3.373 1.00 98.06 102 ARG A CA 1
ATOM 749 C C . ARG A 1 102 ? 9.095 -12.646 -2.208 1.00 98.06 102 ARG A C 1
ATOM 751 O O . ARG A 1 102 ? 10.303 -12.466 -2.086 1.00 98.06 102 ARG A O 1
ATOM 758 N N . VAL A 1 103 ? 8.193 -12.138 -1.379 1.00 97.25 103 VAL A N 1
ATOM 759 C CA . VAL A 1 103 ? 8.568 -11.303 -0.242 1.00 97.25 103 VAL A CA 1
ATOM 760 C C . VAL A 1 103 ? 8.877 -12.193 0.953 1.00 97.25 103 VAL A C 1
ATOM 762 O O . VAL A 1 103 ? 7.996 -12.862 1.491 1.00 97.25 103 VAL A O 1
ATOM 765 N N . GLU A 1 104 ? 10.136 -12.173 1.369 1.00 92.75 104 GLU A N 1
ATOM 766 C CA . GLU A 1 104 ? 10.642 -12.910 2.523 1.00 92.75 104 GLU A CA 1
ATOM 767 C C . GLU A 1 104 ? 11.052 -11.943 3.642 1.00 92.75 104 GLU A C 1
ATOM 769 O O . GLU A 1 104 ? 11.275 -10.749 3.419 1.00 92.75 104 GLU A O 1
ATOM 774 N N . GLU A 1 105 ? 11.135 -12.454 4.869 1.00 90.44 105 GLU A N 1
ATOM 775 C CA . GLU A 1 105 ? 11.679 -11.691 5.992 1.00 90.44 105 GLU A CA 1
ATOM 776 C C . GLU A 1 105 ? 13.178 -11.445 5.794 1.00 90.44 105 GLU A C 1
ATOM 778 O O . GLU A 1 105 ? 13.927 -12.328 5.374 1.00 90.44 105 GLU A O 1
ATOM 783 N N . THR A 1 106 ? 13.640 -10.238 6.117 1.00 87.25 106 THR A N 1
ATOM 784 C CA . THR A 1 106 ? 15.052 -9.860 5.972 1.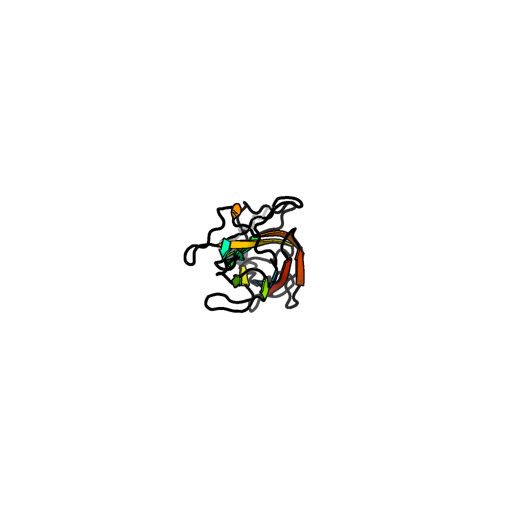00 87.25 106 THR A CA 1
ATOM 785 C C . THR A 1 106 ? 15.518 -9.034 7.167 1.00 87.25 106 THR A C 1
ATOM 787 O O . THR A 1 106 ? 14.736 -8.615 8.022 1.00 87.25 106 THR A O 1
ATOM 790 N N . ARG A 1 107 ? 16.829 -8.791 7.277 1.00 85.31 107 ARG A N 1
ATOM 791 C CA . ARG A 1 107 ? 17.357 -7.936 8.349 1.00 85.31 107 ARG A CA 1
ATOM 792 C C . ARG A 1 107 ? 16.773 -6.527 8.214 1.00 85.31 107 ARG A C 1
ATOM 794 O O . ARG A 1 107 ? 17.053 -5.839 7.240 1.00 85.31 107 ARG A O 1
ATOM 801 N N . GLY A 1 108 ? 16.004 -6.101 9.213 1.00 84.88 108 GLY A N 1
ATOM 802 C CA . GLY A 1 108 ? 15.344 -4.793 9.216 1.00 84.88 108 GLY A CA 1
ATOM 803 C C . GLY A 1 108 ? 13.956 -4.775 8.569 1.00 84.88 108 GLY A C 1
ATOM 804 O O . GLY A 1 108 ? 13.379 -3.699 8.443 1.00 84.88 108 GLY A O 1
ATOM 805 N N . PHE A 1 109 ? 13.401 -5.932 8.192 1.00 93.19 109 PHE A N 1
ATOM 806 C CA . PHE A 1 109 ? 12.028 -6.047 7.705 1.00 93.19 109 PHE A CA 1
ATOM 807 C C . PHE A 1 109 ? 11.349 -7.317 8.218 1.00 93.19 109 PHE A C 1
ATOM 809 O O . PHE A 1 109 ? 11.811 -8.429 7.966 1.00 93.19 109 PHE A O 1
ATOM 816 N N . ALA A 1 110 ? 10.221 -7.125 8.897 1.00 95.25 110 ALA A N 1
ATOM 817 C CA . ALA A 1 110 ? 9.321 -8.194 9.303 1.00 95.25 110 ALA A CA 1
ATOM 818 C C . ALA A 1 110 ? 8.092 -8.213 8.387 1.00 95.25 110 ALA A C 1
ATOM 820 O O . ALA A 1 110 ? 7.592 -7.158 7.988 1.00 95.25 110 ALA A O 1
ATOM 821 N N . ASN A 1 111 ? 7.603 -9.412 8.082 1.00 96.19 111 ASN A N 1
ATOM 822 C CA . ASN A 1 111 ? 6.423 -9.629 7.259 1.00 96.19 111 ASN A CA 1
ATOM 823 C C . ASN A 1 111 ? 5.503 -10.621 7.991 1.00 96.19 111 ASN A C 1
ATOM 825 O O . ASN A 1 111 ? 5.814 -11.808 8.035 1.00 96.19 111 ASN A O 1
ATOM 829 N N . PRO A 1 112 ? 4.384 -10.174 8.578 1.00 97.56 112 PRO A N 1
ATOM 830 C CA . PRO A 1 112 ? 3.614 -8.996 8.184 1.00 97.56 112 PRO A CA 1
ATOM 831 C C . PRO A 1 112 ? 4.127 -7.656 8.732 1.00 97.56 112 PRO A C 1
ATOM 833 O O . PRO A 1 112 ? 4.670 -7.564 9.831 1.00 97.56 112 PRO A O 1
ATOM 836 N N . ILE A 1 113 ? 3.873 -6.595 7.964 1.00 97.94 113 ILE A N 1
ATOM 837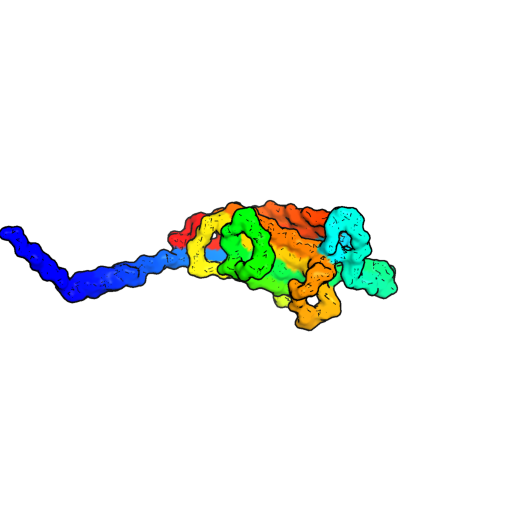 C CA . ILE A 1 113 ? 3.977 -5.197 8.391 1.00 97.94 113 ILE A CA 1
ATOM 838 C C . ILE A 1 113 ? 2.877 -4.926 9.417 1.00 97.94 113 ILE A C 1
ATOM 840 O O . ILE A 1 113 ? 1.718 -5.263 9.179 1.00 97.94 113 ILE A O 1
ATOM 844 N N . ARG A 1 114 ? 3.223 -4.283 10.535 1.00 97.94 114 ARG A N 1
ATOM 845 C CA . ARG A 1 114 ? 2.305 -4.011 11.650 1.00 97.94 114 ARG A CA 1
ATOM 846 C C . ARG A 1 114 ? 2.140 -2.506 11.852 1.00 97.94 114 ARG A C 1
ATOM 848 O O . ARG A 1 114 ? 3.120 -1.816 12.121 1.00 97.94 114 ARG A O 1
ATOM 855 N N . LEU A 1 115 ? 0.909 -2.012 11.740 1.00 98.12 115 LEU A N 1
ATOM 856 C CA . LEU A 1 115 ? 0.528 -0.619 11.995 1.00 98.12 115 LEU A CA 1
ATOM 857 C C . LEU A 1 115 ? -0.407 -0.575 13.218 1.00 98.12 115 LEU A C 1
ATOM 859 O O . LEU A 1 115 ? -1.601 -0.856 13.077 1.00 98.12 115 LEU A O 1
ATOM 863 N N . PRO A 1 116 ? 0.123 -0.305 14.426 1.00 97.94 116 PRO A N 1
ATOM 864 C CA . PRO A 1 116 ? -0.685 -0.250 15.641 1.00 97.94 116 PRO A CA 1
ATOM 865 C C . PRO A 1 116 ? -1.576 0.995 15.664 1.00 97.94 116 PRO A C 1
ATOM 867 O O . PRO A 1 116 ? -1.186 2.058 15.177 1.00 97.94 116 PRO A O 1
ATOM 870 N N . PHE A 1 117 ? -2.754 0.880 16.276 1.00 97.06 117 PHE A N 1
ATOM 871 C CA . PHE A 1 117 ? -3.701 1.976 16.437 1.00 97.06 117 PHE A CA 1
ATOM 872 C C . PHE A 1 117 ? -4.289 2.029 17.861 1.00 97.06 117 PHE A C 1
ATOM 874 O O . PHE A 1 117 ? -4.693 0.997 18.390 1.00 97.06 117 PHE A O 1
ATOM 881 N N . PRO A 1 118 ? -4.405 3.225 18.473 1.00 95.88 118 PRO A N 1
ATOM 882 C CA . PRO A 1 118 ? -5.003 3.409 19.799 1.00 95.88 118 PRO A CA 1
ATOM 883 C C . PRO A 1 118 ? -6.437 3.971 19.720 1.00 95.88 118 PRO A C 1
ATOM 885 O O . PRO A 1 118 ? -6.788 4.923 20.419 1.00 95.88 118 PRO A O 1
ATOM 888 N N . PHE A 1 119 ? -7.249 3.482 18.781 1.00 95.06 119 PHE A N 1
ATOM 889 C CA . PHE A 1 119 ? -8.609 3.977 18.554 1.00 95.06 119 PHE A CA 1
ATOM 890 C C . PHE A 1 119 ? -9.576 2.855 18.183 1.00 95.06 119 PHE A C 1
ATOM 892 O O . PHE A 1 119 ? -9.177 1.780 17.746 1.00 95.06 119 PHE A O 1
ATOM 899 N N . LYS A 1 120 ? -10.880 3.118 18.319 1.00 96.75 120 LYS A N 1
ATOM 900 C CA . LYS A 1 120 ? -11.923 2.174 17.906 1.00 96.75 120 LYS A CA 1
ATOM 901 C C . LYS A 1 120 ? -11.811 1.911 16.409 1.00 96.75 120 LYS A C 1
ATOM 903 O O . LYS A 1 120 ? -11.946 2.844 15.614 1.00 96.75 120 LYS A O 1
ATOM 908 N N . TRP A 1 121 ? -11.602 0.653 16.028 1.00 97.88 121 TRP A N 1
ATOM 909 C CA . TRP A 1 121 ? -11.461 0.297 14.624 1.00 97.88 121 TRP A CA 1
ATOM 910 C C . TRP A 1 121 ? -12.772 0.599 13.870 1.00 97.88 121 TRP A C 1
ATOM 912 O O . TRP A 1 121 ? -13.830 0.084 14.242 1.00 97.88 121 TRP A O 1
ATOM 922 N N . PRO A 1 122 ? -12.741 1.455 12.830 1.00 97.44 122 PRO A N 1
ATOM 923 C CA . PRO A 1 122 ? -13.952 1.961 12.180 1.00 97.44 122 PRO A CA 1
ATOM 924 C C . PRO A 1 122 ? -14.655 0.936 11.283 1.00 97.44 122 PRO A C 1
ATOM 926 O O . PRO A 1 122 ? -15.759 1.199 10.817 1.00 97.44 122 PRO A O 1
ATOM 929 N N . GLY A 1 123 ? -14.014 -0.192 10.964 1.00 97.62 123 GLY A N 1
ATOM 930 C CA . GLY A 1 123 ? -14.513 -1.161 9.986 1.00 97.62 123 GLY A CA 1
ATOM 931 C C . GLY A 1 123 ? -14.226 -0.780 8.530 1.00 97.62 123 GLY A C 1
ATOM 932 O O . GLY A 1 123 ? -14.119 -1.656 7.684 1.00 97.62 123 GLY A O 1
ATOM 933 N N . THR A 1 124 ? -14.026 0.504 8.223 1.00 98.00 124 THR A N 1
ATOM 934 C CA . THR A 1 124 ? -13.702 0.989 6.870 1.00 98.00 124 THR A CA 1
ATOM 935 C C . THR A 1 124 ? -12.394 1.764 6.836 1.00 98.00 124 THR A C 1
ATOM 937 O O . THR A 1 124 ? -12.141 2.590 7.711 1.00 98.00 124 THR A O 1
ATOM 940 N N . PHE A 1 125 ? -11.600 1.578 5.786 1.00 98.19 125 PHE A N 1
ATOM 941 C CA . PHE A 1 125 ? -10.295 2.222 5.643 1.00 98.19 125 PHE A CA 1
ATOM 942 C C . PHE A 1 125 ? -9.933 2.442 4.174 1.00 98.19 125 PHE A C 1
ATOM 944 O O . PHE A 1 125 ? -10.561 1.878 3.274 1.00 98.19 125 PHE A O 1
ATOM 951 N N . SER A 1 126 ? -8.899 3.248 3.946 1.00 98.44 126 SER A N 1
ATOM 952 C CA . SER A 1 126 ? -8.219 3.348 2.657 1.00 98.44 126 SER A CA 1
ATOM 953 C C . SER A 1 126 ? -6.782 2.854 2.797 1.00 98.44 126 SER A C 1
ATOM 955 O O . SER A 1 126 ? -6.069 3.257 3.719 1.00 98.44 126 SER A O 1
ATOM 957 N N . LEU A 1 127 ? -6.363 1.995 1.873 1.00 98.38 127 LEU A N 1
ATOM 958 C CA . LEU A 1 127 ? -5.033 1.407 1.804 1.00 98.38 127 LEU A CA 1
ATOM 959 C C . LEU A 1 127 ? -4.354 1.838 0.512 1.00 98.38 127 LEU A C 1
ATOM 961 O O . LEU A 1 127 ? -4.921 1.721 -0.579 1.00 98.38 127 LEU A O 1
ATOM 965 N N . ILE A 1 128 ? -3.125 2.317 0.654 1.00 98.56 128 ILE A N 1
ATOM 966 C CA . ILE A 1 128 ? -2.253 2.647 -0.462 1.00 98.56 128 ILE A CA 1
ATOM 967 C C . ILE A 1 128 ? -0.975 1.831 -0.307 1.00 98.56 128 ILE A C 1
ATOM 969 O O . ILE A 1 128 ? -0.336 1.876 0.746 1.00 98.56 128 ILE A O 1
ATOM 973 N N . ILE A 1 129 ? -0.619 1.088 -1.352 1.00 98.50 129 ILE A N 1
ATOM 974 C CA . ILE A 1 129 ? 0.652 0.368 -1.442 1.00 98.50 129 ILE A CA 1
ATOM 975 C C . ILE A 1 129 ? 1.337 0.827 -2.720 1.00 98.50 129 ILE A C 1
ATOM 977 O O . ILE A 1 129 ? 0.797 0.679 -3.817 1.00 98.50 129 ILE A O 1
ATOM 981 N N . GLU A 1 130 ? 2.524 1.392 -2.573 1.00 98.12 130 GLU A N 1
ATOM 982 C CA . GLU A 1 130 ? 3.336 1.869 -3.682 1.00 98.12 130 GLU A CA 1
ATOM 983 C C . GLU A 1 130 ? 4.602 1.024 -3.769 1.00 98.12 130 GLU A C 1
ATOM 985 O O . GLU A 1 130 ? 5.313 0.875 -2.775 1.00 98.12 130 GLU A O 1
ATOM 990 N N . ALA A 1 131 ? 4.883 0.487 -4.953 1.00 98.12 131 ALA A N 1
ATOM 991 C CA . ALA A 1 131 ? 6.155 -0.146 -5.270 1.00 98.12 131 ALA A CA 1
ATOM 992 C C . ALA A 1 131 ? 7.064 0.895 -5.925 1.00 98.12 131 ALA A C 1
ATOM 994 O O . ALA A 1 131 ? 6.679 1.521 -6.914 1.00 98.12 131 ALA A O 1
ATOM 995 N N . TRP A 1 132 ? 8.262 1.066 -5.385 1.00 97.25 132 TRP A N 1
ATOM 996 C CA . TRP A 1 132 ? 9.216 2.088 -5.795 1.00 97.25 132 TRP A CA 1
ATOM 997 C C . TRP A 1 132 ? 10.564 1.471 -6.125 1.00 97.25 132 TRP A C 1
ATOM 999 O O . TRP A 1 132 ? 10.975 0.480 -5.519 1.00 97.25 132 TRP A O 1
ATOM 1009 N N . HIS A 1 133 ? 11.278 2.103 -7.047 1.00 95.25 133 HIS A N 1
ATOM 1010 C CA . HIS A 1 133 ? 12.653 1.773 -7.368 1.00 95.25 133 HIS A CA 1
ATOM 1011 C C . HIS A 1 133 ? 13.646 2.767 -6.750 1.00 95.25 133 HIS A C 1
ATOM 1013 O O . HIS A 1 133 ? 13.376 3.960 -6.618 1.00 95.25 133 HIS A O 1
ATOM 1019 N N . THR A 1 134 ? 14.825 2.281 -6.366 1.00 93.00 134 THR A N 1
ATOM 1020 C CA . THR A 1 134 ? 15.934 3.122 -5.908 1.00 93.00 134 THR A CA 1
ATOM 1021 C C . THR A 1 134 ? 17.250 2.768 -6.591 1.00 93.00 134 THR A C 1
ATOM 1023 O O . THR A 1 134 ? 17.596 1.593 -6.730 1.00 93.00 134 THR A O 1
ATOM 1026 N N . ASN A 1 135 ? 18.032 3.809 -6.895 1.00 86.88 135 ASN A N 1
ATOM 1027 C CA . ASN A 1 135 ? 19.435 3.670 -7.285 1.00 86.88 135 ASN A CA 1
ATOM 1028 C C . ASN A 1 135 ? 20.401 3.757 -6.090 1.00 86.88 135 ASN A C 1
ATOM 1030 O O . ASN A 1 135 ? 21.577 3.407 -6.202 1.00 86.88 135 ASN A O 1
ATOM 1034 N N . SER A 1 136 ? 19.917 4.193 -4.926 1.00 80.75 136 SER A N 1
ATOM 1035 C CA . SER A 1 136 ? 20.717 4.345 -3.711 1.00 80.75 136 SER A CA 1
ATOM 1036 C C . SER A 1 136 ? 20.466 3.197 -2.739 1.00 80.75 136 SER A C 1
ATOM 1038 O O . SER A 1 136 ? 19.329 2.771 -2.542 1.00 80.75 136 SER A O 1
ATOM 1040 N N . THR A 1 137 ? 21.535 2.722 -2.106 1.00 68.88 137 THR A N 1
ATOM 1041 C CA . THR A 1 137 ? 21.479 1.779 -0.982 1.00 68.88 137 THR A CA 1
ATOM 1042 C C . THR A 1 137 ? 21.181 2.459 0.355 1.00 68.88 137 THR A C 1
ATOM 1044 O O . THR A 1 137 ? 20.816 1.777 1.303 1.00 68.88 137 THR A O 1
ATOM 1047 N N . GLU A 1 138 ? 21.330 3.784 0.445 1.00 70.06 138 GLU A N 1
ATOM 1048 C CA . GLU A 1 138 ? 21.258 4.526 1.713 1.00 70.06 138 GLU A CA 1
ATOM 1049 C C . GLU A 1 138 ? 20.016 5.412 1.821 1.00 70.06 138 GLU A C 1
ATOM 1051 O O . GLU A 1 138 ? 19.500 5.623 2.917 1.00 70.06 138 GLU A O 1
ATOM 1056 N N . ARG A 1 139 ? 19.515 5.935 0.694 1.00 76.44 139 ARG A N 1
ATOM 1057 C CA . ARG A 1 139 ? 18.390 6.874 0.684 1.00 76.44 139 ARG A CA 1
ATOM 1058 C C . ARG A 1 139 ? 17.234 6.338 -0.153 1.00 76.44 139 ARG A C 1
ATOM 1060 O O . ARG A 1 139 ? 17.270 6.393 -1.380 1.00 76.44 139 ARG A O 1
ATOM 1067 N N . LEU A 1 140 ? 16.196 5.862 0.529 1.00 87.44 140 LEU A N 1
ATOM 1068 C CA . LEU A 1 140 ? 14.908 5.529 -0.076 1.00 87.44 140 LEU A CA 1
ATOM 1069 C C . LEU A 1 140 ? 14.048 6.794 -0.108 1.00 87.44 140 LEU A C 1
ATOM 1071 O O . LEU A 1 140 ? 13.824 7.418 0.927 1.00 87.44 140 LEU A O 1
ATOM 1075 N N . THR A 1 141 ? 13.612 7.201 -1.296 1.00 85.31 141 THR A N 1
ATOM 1076 C CA . THR A 1 141 ? 12.818 8.421 -1.504 1.00 85.31 141 THR A CA 1
ATOM 1077 C C . THR A 1 141 ? 11.620 8.119 -2.381 1.00 85.31 141 THR A C 1
ATOM 1079 O O . THR A 1 141 ? 11.756 7.391 -3.363 1.00 85.31 141 THR A O 1
ATOM 1082 N N . THR A 1 142 ? 10.495 8.759 -2.089 1.00 89.19 142 THR A N 1
ATOM 1083 C CA . THR A 1 142 ? 9.235 8.640 -2.842 1.00 89.19 142 THR A CA 1
ATOM 1084 C C . THR A 1 142 ? 8.843 9.957 -3.523 1.00 89.19 142 THR A C 1
ATOM 1086 O O . THR A 1 142 ? 7.682 10.171 -3.854 1.00 89.19 142 THR A O 1
ATOM 1089 N N . ASP A 1 143 ? 9.815 10.855 -3.708 1.00 87.19 143 ASP A N 1
ATOM 1090 C CA . ASP A 1 143 ? 9.594 12.225 -4.196 1.00 87.19 143 ASP A CA 1
ATOM 1091 C C . ASP A 1 143 ? 9.743 12.355 -5.718 1.00 87.19 143 ASP A C 1
ATOM 1093 O O . ASP A 1 143 ? 9.350 13.367 -6.289 1.00 87.19 143 ASP A O 1
ATOM 1097 N N . ASP A 1 144 ? 10.340 11.352 -6.371 1.00 88.44 144 ASP A N 1
ATOM 1098 C CA . ASP A 1 144 ? 10.597 11.320 -7.813 1.00 88.44 144 ASP A CA 1
ATOM 1099 C C . ASP A 1 144 ? 9.609 10.365 -8.497 1.00 88.44 144 ASP A C 1
ATOM 1101 O O . ASP A 1 144 ? 9.854 9.157 -8.498 1.00 88.44 144 ASP A O 1
ATOM 1105 N N . PRO A 1 145 ? 8.518 10.866 -9.108 1.00 87.44 145 PRO A N 1
ATOM 1106 C CA . PRO A 1 145 ? 7.508 10.030 -9.752 1.00 87.44 145 PRO A CA 1
ATOM 1107 C C . PRO A 1 145 ? 8.060 9.109 -10.844 1.00 87.44 145 PRO A C 1
ATOM 1109 O O . PRO A 1 145 ? 7.421 8.106 -11.145 1.00 87.44 145 PRO A O 1
ATOM 1112 N N . GLY A 1 146 ? 9.232 9.412 -11.420 1.00 87.88 146 GLY A N 1
ATOM 1113 C CA . GLY A 1 146 ? 9.885 8.544 -12.402 1.00 87.88 146 GLY A CA 1
ATOM 1114 C C . GLY A 1 146 ? 10.318 7.195 -11.826 1.00 87.88 146 GLY A C 1
ATOM 1115 O O . GLY A 1 146 ? 10.505 6.244 -12.567 1.00 87.88 146 GLY A O 1
ATOM 1116 N N . ARG A 1 147 ? 10.424 7.074 -10.499 1.00 92.31 147 ARG A N 1
ATOM 1117 C CA . ARG A 1 147 ? 10.832 5.835 -9.821 1.00 92.31 147 ARG A CA 1
ATOM 1118 C C . ARG A 1 147 ? 9.671 4.972 -9.350 1.00 92.31 147 ARG A C 1
ATOM 1120 O O . ARG A 1 147 ? 9.900 3.912 -8.763 1.00 92.31 147 ARG A O 1
ATOM 1127 N N . LEU A 1 148 ? 8.437 5.426 -9.537 1.00 95.12 148 LEU A N 1
ATOM 1128 C CA . LEU A 1 148 ? 7.261 4.658 -9.161 1.00 95.12 148 LEU A CA 1
ATOM 1129 C C . LEU A 1 148 ? 7.104 3.482 -10.134 1.00 95.12 148 LEU A C 1
ATOM 1131 O O . LEU A 1 148 ? 7.164 3.665 -11.346 1.00 95.12 148 LEU A O 1
ATOM 1135 N N . LEU A 1 149 ? 6.923 2.273 -9.608 1.00 96.38 149 LEU A N 1
ATOM 1136 C CA . LEU A 1 149 ? 6.707 1.057 -10.402 1.00 96.38 149 LEU A CA 1
ATOM 1137 C C . LEU A 1 149 ? 5.222 0.727 -10.516 1.00 96.38 149 LEU A C 1
ATOM 1139 O O . LEU A 1 149 ? 4.751 0.289 -11.565 1.00 96.38 149 LEU A O 1
ATOM 1143 N N . SER A 1 150 ? 4.487 0.926 -9.422 1.00 96.50 150 SER A N 1
ATOM 1144 C CA . SER A 1 150 ? 3.031 0.823 -9.396 1.00 96.50 150 SER A CA 1
ATOM 1145 C C . SER A 1 150 ? 2.450 1.379 -8.109 1.00 96.50 150 SER A C 1
ATOM 1147 O O . SER A 1 150 ? 3.063 1.254 -7.045 1.00 96.50 150 SER A O 1
ATOM 1149 N N . ARG A 1 151 ? 1.213 1.867 -8.190 1.00 96.81 151 ARG A N 1
ATOM 1150 C CA . ARG A 1 151 ? 0.418 2.311 -7.045 1.00 96.81 151 ARG A CA 1
ATOM 1151 C C . ARG A 1 151 ? -0.939 1.609 -6.988 1.00 96.81 151 ARG A C 1
ATOM 1153 O O . ARG A 1 151 ? -1.794 1.805 -7.848 1.00 96.81 151 ARG A O 1
ATOM 1160 N N . LEU A 1 152 ? -1.175 0.898 -5.890 1.00 96.75 152 LEU A N 1
ATOM 1161 C CA . LEU A 1 152 ? -2.509 0.532 -5.424 1.00 96.75 152 LEU A CA 1
ATOM 1162 C C . LEU A 1 152 ? -3.049 1.668 -4.551 1.00 96.75 152 LEU A C 1
ATOM 1164 O O . LEU A 1 152 ? -2.379 2.073 -3.608 1.00 96.75 152 LEU A O 1
ATOM 1168 N N . ALA A 1 153 ? -4.271 2.131 -4.809 1.00 97.06 153 ALA A N 1
ATOM 1169 C CA . ALA A 1 153 ? -5.012 3.018 -3.915 1.00 97.06 153 ALA A CA 1
ATOM 1170 C C . ALA A 1 153 ? -6.474 2.566 -3.866 1.00 97.06 153 ALA A C 1
ATOM 1172 O O . ALA A 1 153 ? -7.196 2.684 -4.855 1.00 97.06 153 ALA A O 1
ATOM 1173 N N . THR A 1 154 ? -6.901 2.002 -2.737 1.00 96.88 154 THR A N 1
ATOM 1174 C CA . THR A 1 154 ? -8.220 1.370 -2.625 1.00 96.88 154 THR A CA 1
ATOM 1175 C C . THR A 1 154 ? -8.872 1.608 -1.270 1.00 96.88 154 THR A C 1
ATOM 1177 O O . THR A 1 154 ? -8.192 1.783 -0.264 1.00 96.88 154 THR A O 1
ATOM 1180 N N . GLN A 1 155 ? -10.202 1.577 -1.232 1.00 96.69 155 GLN A N 1
ATOM 1181 C CA . GLN A 1 155 ? -10.986 1.508 -0.000 1.00 96.69 155 GLN A CA 1
ATOM 1182 C C . GLN A 1 155 ? -11.382 0.061 0.314 1.00 96.69 155 GLN A C 1
ATOM 1184 O O . GLN A 1 155 ? -11.514 -0.781 -0.577 1.00 96.69 155 GLN A O 1
ATOM 1189 N N . ARG A 1 156 ? -11.589 -0.267 1.583 1.00 97.31 156 ARG A N 1
ATOM 1190 C CA . ARG A 1 156 ? -12.078 -1.589 1.983 1.00 97.31 156 ARG A CA 1
ATOM 1191 C C . ARG A 1 156 ? -12.930 -1.492 3.240 1.00 97.31 156 ARG A C 1
ATOM 1193 O O . ARG A 1 156 ? -12.834 -0.532 4.006 1.00 97.31 156 ARG A O 1
ATOM 1200 N N . HIS A 1 157 ? -13.749 -2.523 3.420 1.00 97.75 157 HIS A N 1
ATOM 1201 C CA . HIS A 1 157 ? -14.415 -2.841 4.675 1.00 97.75 157 HIS A CA 1
ATOM 1202 C C . HIS A 1 157 ? -13.785 -4.111 5.246 1.00 97.75 157 HIS A C 1
ATOM 1204 O O . HIS A 1 157 ? -13.568 -5.070 4.505 1.00 97.75 157 HIS A O 1
ATOM 1210 N N . LEU A 1 158 ? -13.476 -4.111 6.536 1.00 97.88 158 LEU A N 1
ATOM 1211 C CA . LEU A 1 158 ? -12.924 -5.251 7.254 1.00 97.88 158 LEU A CA 1
ATOM 1212 C C . LEU A 1 158 ? -13.216 -5.098 8.747 1.00 97.88 158 LEU A C 1
ATOM 1214 O O . LEU A 1 158 ? -12.914 -4.057 9.318 1.00 97.88 158 LEU A O 1
ATOM 1218 N N . TYR A 1 159 ? -13.754 -6.132 9.384 1.00 98.06 159 TYR A N 1
ATOM 1219 C CA . TYR A 1 159 ? -13.862 -6.199 10.844 1.00 98.06 159 TYR A CA 1
ATOM 1220 C C . TYR A 1 159 ? -12.586 -6.774 11.466 1.00 98.06 159 TYR A C 1
ATOM 1222 O O . TYR A 1 159 ? -11.823 -7.461 10.785 1.00 98.06 159 TYR A O 1
ATOM 1230 N N . ALA A 1 160 ? -12.359 -6.509 12.753 1.00 97.94 160 ALA A N 1
ATOM 1231 C CA . ALA A 1 160 ? -11.295 -7.179 13.489 1.00 97.94 160 ALA A CA 1
ATOM 1232 C C . ALA A 1 160 ? -11.514 -8.703 13.511 1.00 97.94 160 ALA A C 1
ATOM 1234 O O . ALA A 1 160 ? -12.632 -9.179 13.701 1.00 97.94 160 ALA A O 1
ATOM 1235 N N . GLY A 1 161 ? -10.445 -9.466 13.297 1.00 97.75 161 GLY A N 1
ATOM 1236 C CA . GLY A 1 161 ? -10.466 -10.921 13.245 1.00 97.75 161 GLY A CA 1
ATOM 1237 C C . GLY A 1 161 ? -9.137 -11.522 12.782 1.00 97.75 161 GLY A C 1
ATOM 1238 O O . GLY A 1 161 ? -8.335 -10.885 12.101 1.00 97.75 161 GLY A O 1
ATOM 1239 N N . GLU A 1 162 ? -8.910 -12.787 13.139 1.00 96.62 162 GLU A N 1
ATOM 1240 C CA . GLU A 1 162 ? -7.654 -13.492 12.840 1.00 96.62 162 GLU A CA 1
ATOM 1241 C C . GLU A 1 162 ? -7.489 -13.877 11.365 1.00 96.62 162 GLU A C 1
ATOM 1243 O O . GLU A 1 162 ? -6.362 -14.083 10.901 1.00 96.62 162 GLU A O 1
ATOM 1248 N N . ALA A 1 163 ? -8.604 -13.985 10.637 1.00 98.06 163 ALA A N 1
ATOM 1249 C CA . ALA A 1 163 ? -8.634 -14.419 9.250 1.00 98.06 163 ALA A CA 1
ATOM 1250 C C . ALA A 1 163 ? -8.020 -13.372 8.310 1.00 98.06 163 ALA A C 1
ATOM 1252 O O . ALA A 1 163 ? -8.329 -12.183 8.377 1.00 98.06 163 ALA A O 1
ATOM 1253 N N . TRP A 1 164 ? -7.182 -13.840 7.388 1.00 98.50 164 TRP A N 1
ATOM 1254 C CA . TRP A 1 164 ? -6.569 -13.006 6.361 1.00 98.50 164 TRP A CA 1
ATOM 1255 C C . TRP A 1 164 ? -7.543 -12.723 5.215 1.00 98.50 164 TRP A C 1
ATOM 1257 O O . TRP A 1 164 ? -8.087 -13.649 4.614 1.00 98.50 164 TRP A O 1
ATOM 1267 N N . ALA A 1 165 ? -7.702 -11.449 4.861 1.00 98.44 165 ALA A N 1
ATOM 1268 C CA . ALA A 1 165 ? -8.308 -11.034 3.603 1.00 98.44 165 ALA A CA 1
ATOM 1269 C C . ALA A 1 165 ? -7.210 -10.923 2.538 1.00 98.44 165 ALA A C 1
ATOM 1271 O O . ALA A 1 165 ? -6.299 -10.110 2.677 1.00 98.44 165 ALA A O 1
ATOM 1272 N N . GLN A 1 166 ? -7.278 -11.750 1.496 1.00 98.31 166 GLN A N 1
ATOM 1273 C CA . GLN A 1 166 ? -6.288 -11.783 0.414 1.00 98.31 166 GLN A CA 1
ATOM 1274 C C . GLN A 1 166 ? -6.794 -11.022 -0.811 1.00 98.31 166 GLN A C 1
ATOM 1276 O O . GLN A 1 166 ? -7.979 -11.092 -1.134 1.00 98.31 166 GLN A O 1
ATOM 1281 N N . ASP A 1 167 ? -5.898 -10.328 -1.509 1.00 98.12 167 ASP A N 1
ATOM 1282 C CA . ASP A 1 167 ? -6.227 -9.589 -2.727 1.00 98.12 167 ASP A CA 1
ATOM 1283 C C . ASP A 1 167 ? -5.008 -9.512 -3.671 1.00 98.12 167 ASP A C 1
ATOM 1285 O O . ASP A 1 167 ? -3.861 -9.778 -3.290 1.00 98.12 167 ASP A O 1
ATOM 1289 N N . VAL A 1 168 ? -5.266 -9.167 -4.932 1.00 98.44 168 VAL A N 1
ATOM 1290 C CA . VAL A 1 168 ? -4.256 -9.024 -5.983 1.00 98.44 168 VAL A CA 1
ATOM 1291 C C . VAL A 1 168 ? -4.461 -7.696 -6.697 1.00 98.44 168 VAL A C 1
ATOM 1293 O O . VAL A 1 168 ? -5.547 -7.385 -7.181 1.00 98.44 168 VAL A O 1
ATOM 1296 N N . HIS A 1 169 ? -3.397 -6.907 -6.788 1.00 97.94 169 HIS A N 1
ATOM 1297 C CA . HIS A 1 169 ? -3.382 -5.682 -7.572 1.00 97.94 169 HIS A CA 1
ATOM 1298 C C . HIS A 1 169 ? -2.581 -5.885 -8.855 1.00 97.94 169 HIS A C 1
ATOM 1300 O O . HIS A 1 169 ? -1.378 -6.127 -8.804 1.00 97.94 169 HIS A O 1
ATOM 1306 N N . THR A 1 170 ? -3.239 -5.725 -10.001 1.00 96.62 170 THR A N 1
ATOM 1307 C CA . THR A 1 170 ? -2.605 -5.794 -11.321 1.00 96.62 170 THR A CA 1
ATOM 1308 C C . THR A 1 170 ? -2.602 -4.410 -11.966 1.00 96.62 170 THR A C 1
ATOM 1310 O O . THR A 1 170 ? -3.652 -3.782 -12.125 1.00 96.62 170 THR A O 1
ATOM 1313 N N . SER A 1 171 ? -1.419 -3.942 -12.358 1.00 92.75 171 SER A N 1
ATOM 1314 C CA . SER A 1 171 ? -1.215 -2.709 -13.122 1.00 92.75 171 SER A CA 1
ATOM 1315 C C . SER A 1 171 ? -0.933 -3.022 -14.602 1.00 92.75 171 SER A C 1
ATOM 1317 O O . SER A 1 171 ? -1.111 -4.147 -15.067 1.00 92.75 171 SER A O 1
ATOM 1319 N N . SER A 1 172 ? -0.512 -2.028 -15.392 1.00 91.06 172 SER A N 1
ATOM 1320 C CA . SER A 1 172 ? -0.115 -2.243 -16.792 1.00 91.06 172 SER A CA 1
ATOM 1321 C C . SER A 1 172 ? 1.159 -3.085 -16.944 1.00 91.06 172 SER A C 1
ATOM 1323 O O . SER A 1 172 ? 1.351 -3.687 -18.001 1.00 91.06 172 SER A O 1
ATOM 1325 N N . ARG A 1 173 ? 2.033 -3.100 -15.929 1.00 92.44 173 ARG A N 1
ATOM 1326 C CA . ARG A 1 173 ? 3.367 -3.725 -15.990 1.00 92.44 173 ARG A CA 1
ATOM 1327 C C . ARG A 1 173 ? 3.668 -4.662 -14.827 1.00 92.44 173 ARG A C 1
ATOM 1329 O O . ARG A 1 173 ? 4.589 -5.468 -14.936 1.00 92.44 173 ARG A O 1
ATOM 1336 N N . THR A 1 174 ? 2.921 -4.542 -13.733 1.00 96.81 174 THR A N 1
ATOM 1337 C CA . THR A 1 174 ? 3.229 -5.210 -12.470 1.00 96.81 174 THR A CA 1
ATOM 1338 C C . THR A 1 174 ? 2.028 -5.937 -11.886 1.00 96.81 174 THR A C 1
ATOM 1340 O O . THR A 1 174 ? 0.875 -5.621 -12.188 1.00 96.81 174 THR A O 1
ATOM 1343 N N . GLU A 1 175 ? 2.309 -6.894 -11.012 1.00 98.25 175 GLU A N 1
ATOM 1344 C CA . GLU A 1 175 ? 1.318 -7.560 -10.173 1.00 98.25 175 GLU A CA 1
ATOM 1345 C C . GLU A 1 175 ? 1.825 -7.614 -8.729 1.00 98.25 175 GLU A C 1
ATOM 1347 O O . GLU A 1 175 ? 2.995 -7.910 -8.492 1.00 98.25 175 GLU A O 1
ATOM 1352 N N . LEU A 1 176 ? 0.947 -7.337 -7.768 1.00 98.75 176 LEU A N 1
ATOM 1353 C CA . LEU A 1 176 ? 1.213 -7.450 -6.338 1.00 98.75 176 LEU A CA 1
ATOM 1354 C C . LEU A 1 176 ? 0.163 -8.351 -5.686 1.00 98.75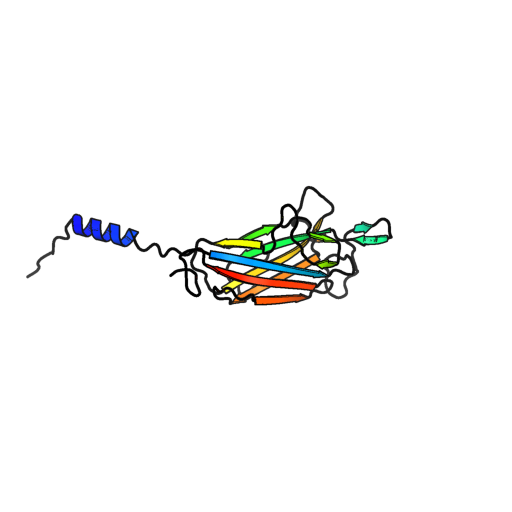 176 LEU A C 1
ATOM 1356 O O . LEU A 1 176 ? -1.026 -8.036 -5.716 1.00 98.75 176 LEU A O 1
ATOM 1360 N N . LYS A 1 177 ? 0.610 -9.423 -5.030 1.00 98.75 177 LYS A N 1
ATOM 1361 C CA . LYS A 1 177 ? -0.218 -10.287 -4.178 1.00 98.75 177 LYS A CA 1
ATOM 1362 C C . LYS A 1 177 ? 0.024 -9.940 -2.717 1.00 98.75 177 LYS A C 1
ATOM 1364 O O . LYS A 1 177 ? 1.175 -9.887 -2.275 1.00 98.75 177 LYS A O 1
ATOM 1369 N N . TYR A 1 178 ? -1.047 -9.722 -1.967 1.00 98.75 178 TYR A N 1
ATOM 1370 C CA . TYR A 1 178 ? -0.970 -9.298 -0.574 1.00 98.75 178 TYR A CA 1
ATOM 1371 C C . TYR A 1 178 ? -2.179 -9.797 0.219 1.00 98.75 178 TYR A C 1
ATOM 1373 O O . TYR A 1 178 ? -3.201 -10.193 -0.342 1.00 98.75 178 TYR A O 1
ATOM 1381 N N . ALA A 1 179 ? -2.051 -9.784 1.537 1.00 98.69 179 ALA A N 1
ATOM 1382 C CA . ALA A 1 179 ? -3.130 -10.082 2.457 1.00 98.69 179 ALA A CA 1
ATOM 1383 C C . ALA A 1 179 ? -3.110 -9.103 3.622 1.00 98.69 179 ALA A C 1
ATOM 1385 O O . ALA A 1 179 ? -2.062 -8.573 3.978 1.00 98.69 179 ALA A O 1
ATOM 1386 N N . TYR A 1 180 ? -4.259 -8.856 4.229 1.00 98.75 180 TYR A N 1
ATOM 1387 C CA . TYR A 1 180 ? -4.356 -7.974 5.381 1.00 98.75 180 TYR A CA 1
ATOM 1388 C C . TYR A 1 180 ? -5.387 -8.478 6.387 1.00 98.75 180 TYR A C 1
ATOM 1390 O O . TYR A 1 180 ? -6.317 -9.209 6.039 1.00 98.75 180 TYR A O 1
ATOM 1398 N N . ARG A 1 181 ? -5.208 -8.091 7.648 1.00 98.69 181 ARG A N 1
ATOM 1399 C CA . ARG A 1 181 ? -6.154 -8.352 8.737 1.00 98.69 181 ARG A CA 1
ATOM 1400 C C . ARG A 1 181 ? -6.053 -7.279 9.814 1.00 98.69 181 ARG A C 1
ATOM 1402 O O . ARG A 1 181 ? -5.123 -6.474 9.817 1.00 98.69 181 ARG A O 1
ATOM 1409 N N . VAL A 1 182 ? -7.000 -7.290 10.742 1.00 98.62 182 VAL A N 1
ATOM 1410 C CA . VAL A 1 182 ? -6.998 -6.414 11.916 1.00 98.62 182 VAL A CA 1
ATOM 1411 C C . VAL A 1 182 ? -7.106 -7.288 13.148 1.00 98.62 182 VAL A C 1
ATOM 1413 O O . VAL A 1 182 ? -8.055 -8.052 13.267 1.00 98.62 182 VAL A O 1
ATOM 1416 N N . LEU A 1 183 ? -6.148 -7.178 14.058 1.00 98.50 183 LEU A N 1
ATOM 1417 C CA . LEU A 1 183 ? -6.174 -7.882 15.334 1.00 98.50 183 LEU A CA 1
ATOM 1418 C C . LEU A 1 183 ? -6.386 -6.879 16.456 1.00 98.50 183 LEU A C 1
ATOM 1420 O O . LEU A 1 183 ? -5.866 -5.766 16.402 1.00 98.50 183 LEU A O 1
ATOM 1424 N N . CYS A 1 184 ? -7.116 -7.286 17.482 1.00 98.38 184 CYS A N 1
ATOM 1425 C CA . CYS A 1 184 ? -7.181 -6.522 18.715 1.00 98.38 184 CYS A CA 1
ATOM 1426 C C . CYS A 1 184 ? -5.949 -6.808 19.571 1.00 98.38 184 CYS A C 1
ATOM 1428 O O . CYS A 1 184 ? -5.401 -7.913 19.524 1.00 98.38 184 CYS A O 1
ATOM 1430 N N . ASP A 1 185 ? -5.505 -5.807 20.327 1.00 97.69 185 ASP A N 1
ATOM 1431 C CA . ASP A 1 185 ? -4.447 -6.012 21.312 1.00 97.69 185 ASP A CA 1
ATOM 1432 C C . ASP A 1 185 ? -4.963 -6.848 22.490 1.00 97.69 185 ASP A C 1
ATOM 1434 O O . ASP A 1 185 ? -6.162 -7.099 22.637 1.00 97.69 185 ASP A O 1
ATOM 1438 N N . GLU A 1 186 ? -4.045 -7.282 23.354 1.00 95.31 186 GLU A N 1
ATOM 1439 C CA . GLU A 1 186 ? -4.397 -8.048 24.545 1.00 95.31 186 GLU A CA 1
ATOM 1440 C C . GLU A 1 186 ? -5.450 -7.304 25.386 1.00 95.31 186 GLU A C 1
ATOM 1442 O O . GLU A 1 186 ? -5.329 -6.106 25.644 1.00 95.31 186 GLU A O 1
ATOM 1447 N N . HIS A 1 187 ? -6.485 -8.036 25.805 1.00 93.56 187 HIS A N 1
ATOM 1448 C CA . HIS A 1 187 ? -7.646 -7.529 26.547 1.00 93.56 187 HIS A CA 1
ATOM 1449 C C . HIS A 1 187 ? -8.620 -6.629 25.766 1.00 93.56 187 HIS A C 1
ATOM 1451 O O . HIS A 1 187 ? -9.541 -6.102 26.386 1.00 93.56 187 HIS A O 1
ATOM 1457 N N . TYR A 1 188 ? -8.470 -6.492 24.444 1.00 95.06 188 TYR A N 1
ATOM 1458 C CA . TYR A 1 188 ? -9.456 -5.843 23.575 1.00 95.06 188 TYR A CA 1
ATOM 1459 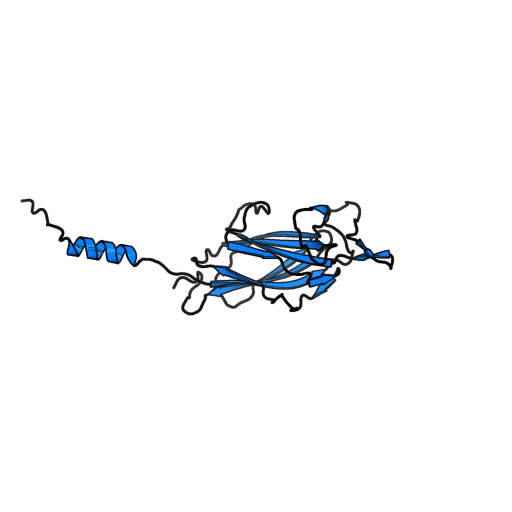C C . TYR A 1 188 ? -10.154 -6.865 22.680 1.00 95.06 188 TYR A C 1
ATOM 1461 O O . TYR A 1 188 ? -9.527 -7.765 22.122 1.00 95.06 188 TYR A O 1
ATOM 1469 N N . PHE A 1 189 ? -11.462 -6.702 22.509 1.00 93.25 189 PHE A N 1
ATOM 1470 C CA . PHE A 1 189 ? -12.309 -7.653 21.799 1.00 93.25 189 PHE A CA 1
ATOM 1471 C C . PHE A 1 189 ? -13.345 -6.965 20.899 1.00 93.25 189 PHE A C 1
ATOM 1473 O O . PHE A 1 189 ? -13.507 -5.738 20.868 1.00 93.25 189 PHE A O 1
ATOM 1480 N N . GLY A 1 190 ? -14.075 -7.809 20.166 1.00 95.25 190 GLY A N 1
ATOM 1481 C CA . GLY A 1 190 ? -15.141 -7.418 19.253 1.00 95.25 190 GLY A CA 1
ATOM 1482 C C . GLY A 1 190 ? -14.631 -6.867 17.923 1.00 95.25 190 GLY A C 1
ATOM 1483 O O . GLY A 1 190 ? -13.448 -6.587 17.744 1.00 95.25 190 GLY A O 1
ATOM 1484 N N . ASP A 1 191 ? -15.562 -6.659 16.997 1.00 96.81 191 ASP A N 1
ATOM 1485 C CA . ASP A 1 191 ? -15.284 -6.283 15.603 1.00 96.81 191 ASP A CA 1
ATOM 1486 C C . ASP A 1 191 ? -14.536 -4.948 15.444 1.00 96.81 191 ASP A C 1
ATOM 1488 O O . ASP A 1 191 ? -14.014 -4.645 14.367 1.00 96.81 191 ASP A O 1
ATOM 1492 N N . SER A 1 192 ? -14.506 -4.139 16.509 1.00 96.62 192 SER A N 1
ATOM 1493 C CA . SER A 1 192 ? -13.886 -2.816 16.555 1.00 96.62 192 SER A CA 1
ATOM 1494 C C . SER A 1 192 ? -12.787 -2.652 17.614 1.00 96.62 192 SER A C 1
ATOM 1496 O O . SER A 1 192 ? -12.353 -1.520 17.843 1.00 96.62 192 SER A O 1
ATOM 1498 N N . CYS A 1 193 ? -12.361 -3.735 18.276 1.00 96.94 193 CYS A N 1
ATOM 1499 C CA . CYS A 1 193 ? -11.332 -3.730 19.326 1.00 96.94 193 CYS A CA 1
ATOM 1500 C C . CYS A 1 193 ? -11.583 -2.721 20.454 1.00 96.94 193 CYS A C 1
ATOM 1502 O O . CYS A 1 193 ? -10.688 -1.977 20.845 1.00 96.94 193 CYS A O 1
ATOM 1504 N N . SER A 1 194 ? -12.823 -2.647 20.934 1.00 94.88 194 SER A N 1
ATOM 1505 C CA . SER A 1 194 ? -13.277 -1.610 21.872 1.00 94.88 194 SER A CA 1
ATOM 1506 C C . SER A 1 194 ? -14.169 -2.162 22.983 1.00 94.88 194 SER A C 1
ATOM 1508 O O . SER A 1 194 ? -15.066 -1.467 23.463 1.00 94.88 194 SER A O 1
ATOM 1510 N N . THR A 1 195 ? -14.034 -3.445 23.295 1.00 88.69 195 THR A N 1
ATOM 1511 C CA . THR A 1 195 ? -14.802 -4.157 24.323 1.00 88.69 195 THR A CA 1
ATOM 1512 C C . THR A 1 195 ? -13.857 -5.009 25.138 1.00 88.69 195 THR A C 1
ATOM 1514 O O . THR A 1 195 ? -12.872 -5.481 24.532 1.00 88.69 195 THR A O 1
#

Radius of gyration: 23.27 Å; chains: 1; bounding box: 69×40×72 Å

Foldseek 3Di:
DDPPPPQDPVNVVVVVVVVVPPPLWFKWKKWKFWFKKAQPQCFADDPPPDDTDAPDQDPVSGGKFQKKKKKAKDADDPDFDPPDHRHQDIDIAQRQDMHIDTGDDDVRDDGTDIRMDGDFAPQKIKIKMWMFGDPDNPDDDPPDSRGTRDMDIDMDGAFADPDWDWDWDDHSRMIITMIIHMHADPPFDDRGSRD

pLDDT: mean 89.71, std 13.01, range [34.41, 98.75]

Sequence (195 aa):
TGSCASISALSLALLALCALKDQVSASGVFELQLHEFSNAGGEEEAPRGAPRRCCERAASDACECRTFFRVCLKHYQASVSPEQPCTYGELTTPVLGSNSFRVEETRGFANPIRLPFPFKWPGTFSLIIEAWHTNSTERLTTDDPGRLLSRLATQRHLYAGEAWAQDVHTSSRTELKYAYRVLCDEHYFGDSCST